Protein AF-A0A530Y6U1-F1 (afdb_monomer)

Secondary structure (DSSP, 8-state):
-HHHHHHHHTT-TT-EEEPTTS---SSEEEEE-TT--EEEEEE-----HHHHHHHHHHHHHHHHHHHHHHHHHHHHHHHHHHHHHHHHHHHHHHHHHHB-TTT-SB-HHHHHHHHHHHHHHHHHH---EEEEEE--TTHHHHHHHH-HHHHHHHHHHHHHHHHHHS-TTSEEEEEETTEEEEEEES--STHHHHTTT-

Mean predicted aligned error: 14.19 Å

Radius of gyration: 45.83 Å; Cα contacts (8 Å, |Δi|>4): 196; chains: 1; bounding box: 74×56×112 Å

Sequence (198 aa):
ALLAKIAGQYLLAGARLLPLSQPVGGAAIPLVDSRGVILAYAGWDQERPGSALVREAGPALIGGALLAAGVLAFLLRRLRRASSALQTSQAEAQYLAFHDTLTGLPNRALFEDRLRRALLTASHETAKVALLYLDLDRFKHVNDTLGHPAGDELVRQTAARLQQAIREVDTVARLGGDEFAMILIDVNDIRGAEDVSE

pLDDT: mean 85.28, std 12.63, range [38.38, 97.88]

Structure (mmCIF, N/CA/C/O backbone):
data_AF-A0A530Y6U1-F1
#
_entry.id   AF-A0A530Y6U1-F1
#
loop_
_atom_site.group_PDB
_atom_site.id
_atom_site.type_symbol
_atom_site.label_atom_id
_atom_site.label_alt_id
_atom_site.label_comp_id
_atom_site.label_asym_id
_atom_site.label_entity_id
_atom_site.label_seq_id
_atom_site.pdbx_PDB_ins_code
_atom_site.Cartn_x
_atom_site.Cartn_y
_atom_site.Cartn_z
_atom_site.occupancy
_atom_site.B_iso_or_equiv
_atom_site.auth_seq_id
_atom_site.auth_comp_id
_atom_site.auth_asym_id
_atom_site.auth_atom_id
_atom_site.pdbx_PDB_model_num
ATOM 1 N N . ALA A 1 1 ? 51.549 10.566 -77.910 1.00 61.66 1 ALA A N 1
ATOM 2 C CA . ALA A 1 1 ? 52.720 10.672 -77.009 1.00 61.66 1 ALA A CA 1
ATOM 3 C C . ALA A 1 1 ? 52.647 11.893 -76.080 1.00 61.66 1 ALA A C 1
ATOM 5 O O . ALA A 1 1 ? 52.686 11.703 -74.873 1.00 61.66 1 ALA A O 1
ATOM 6 N N . LEU A 1 2 ? 52.482 13.123 -76.596 1.00 72.50 2 LEU A N 1
ATOM 7 C CA . LEU A 1 2 ? 52.447 14.351 -75.775 1.00 72.50 2 LEU A CA 1
ATOM 8 C C . LEU A 1 2 ? 51.290 14.387 -74.755 1.00 72.50 2 LEU A C 1
ATOM 10 O O . LEU A 1 2 ? 51.524 14.661 -73.583 1.00 72.50 2 LEU A O 1
ATOM 14 N N . LEU A 1 3 ? 50.068 14.035 -75.180 1.00 71.00 3 LEU A N 1
ATOM 15 C CA . LEU A 1 3 ? 48.880 14.036 -74.312 1.00 71.00 3 LEU A CA 1
ATOM 16 C C . LEU A 1 3 ? 49.037 13.088 -73.112 1.00 71.00 3 LEU A C 1
ATOM 18 O O . LEU A 1 3 ? 48.693 13.450 -71.999 1.00 71.00 3 LEU A O 1
ATOM 22 N N . ALA A 1 4 ? 49.632 11.910 -73.326 1.00 69.25 4 ALA A N 1
ATOM 23 C CA . ALA A 1 4 ? 49.899 10.937 -72.267 1.00 69.25 4 ALA A CA 1
ATOM 24 C C . ALA A 1 4 ? 50.961 11.432 -71.268 1.00 69.25 4 ALA A C 1
ATOM 26 O O . ALA A 1 4 ? 50.852 11.176 -70.072 1.00 69.25 4 ALA A O 1
ATOM 27 N N . LYS A 1 5 ? 51.966 12.183 -71.742 1.00 74.31 5 LYS A N 1
ATOM 28 C CA . LYS A 1 5 ? 52.994 12.786 -70.881 1.00 74.31 5 LYS A CA 1
ATOM 29 C C . LYS A 1 5 ? 52.406 13.886 -69.991 1.00 74.31 5 LYS A C 1
ATOM 31 O O . LYS A 1 5 ? 52.679 13.912 -68.797 1.00 74.31 5 LYS A O 1
ATOM 36 N N . ILE A 1 6 ? 51.556 14.744 -70.560 1.00 72.88 6 ILE A N 1
ATOM 37 C CA . ILE A 1 6 ? 50.815 15.778 -69.819 1.00 72.88 6 ILE A CA 1
ATOM 38 C C . ILE A 1 6 ? 49.835 15.119 -68.840 1.00 72.88 6 ILE A C 1
ATOM 40 O O . ILE A 1 6 ? 49.778 15.499 -67.677 1.00 72.88 6 ILE A O 1
ATOM 44 N N . ALA A 1 7 ? 49.122 14.078 -69.272 1.00 73.12 7 ALA A N 1
ATOM 45 C CA . ALA A 1 7 ? 48.186 13.350 -68.426 1.00 73.12 7 ALA A CA 1
ATOM 46 C C . ALA A 1 7 ? 48.851 12.746 -67.185 1.00 73.12 7 ALA A C 1
ATOM 48 O O . ALA A 1 7 ? 48.322 12.883 -66.085 1.00 73.12 7 ALA A O 1
ATOM 49 N N . GLY A 1 8 ? 50.037 12.151 -67.346 1.00 69.81 8 GLY A N 1
ATOM 50 C CA . GLY A 1 8 ? 50.820 11.629 -66.226 1.00 69.81 8 GLY A CA 1
ATOM 51 C C . GLY A 1 8 ? 51.349 12.719 -65.290 1.00 69.81 8 GLY A C 1
ATOM 52 O O . GLY A 1 8 ? 51.387 12.514 -64.082 1.00 69.81 8 GLY A O 1
ATOM 53 N N . GLN A 1 9 ? 51.718 13.889 -65.822 1.00 77.88 9 GLN A N 1
ATOM 54 C CA . GLN A 1 9 ? 52.264 14.993 -65.025 1.00 77.88 9 GLN A CA 1
ATOM 55 C C . GLN A 1 9 ? 51.187 15.786 -64.262 1.00 77.88 9 GLN A C 1
ATOM 57 O O . GLN A 1 9 ? 51.476 16.334 -63.202 1.00 77.88 9 GLN A O 1
ATOM 62 N N . TYR A 1 10 ? 49.953 15.824 -64.775 1.00 72.31 10 TYR A N 1
ATOM 63 C CA . TYR A 1 10 ? 48.835 16.596 -64.214 1.00 72.31 10 TYR A CA 1
ATOM 64 C C . TYR A 1 10 ? 47.685 15.728 -63.674 1.00 72.31 10 TYR A C 1
ATOM 66 O O . TYR A 1 10 ? 46.604 16.250 -63.415 1.00 72.31 10 TYR A O 1
ATOM 74 N N . LEU A 1 11 ? 47.905 14.418 -63.489 1.00 69.81 11 LEU A N 1
ATOM 75 C CA . LEU A 1 11 ? 46.929 13.468 -62.922 1.00 69.81 11 LEU A CA 1
ATOM 76 C C . LEU A 1 11 ? 45.587 13.411 -63.686 1.00 69.81 11 LEU A C 1
ATOM 78 O O . LEU A 1 11 ? 44.535 13.149 -63.107 1.00 69.81 11 LEU A O 1
ATOM 82 N N . LEU A 1 12 ? 45.613 13.623 -65.004 1.00 72.44 12 LEU A N 1
ATOM 83 C CA . LEU A 1 12 ? 44.428 13.533 -65.866 1.00 72.44 12 LEU A CA 1
ATOM 84 C C . LEU A 1 12 ? 44.231 12.079 -66.320 1.00 72.44 12 LEU A C 1
ATOM 86 O O . LEU A 1 12 ? 44.559 11.708 -67.451 1.00 72.44 12 LEU A O 1
ATOM 90 N N . ALA A 1 13 ? 43.742 11.233 -65.415 1.00 70.38 13 ALA A N 1
ATOM 91 C CA . ALA A 1 13 ? 43.491 9.822 -65.695 1.00 70.38 13 ALA A CA 1
ATOM 92 C C . ALA A 1 13 ? 42.519 9.642 -66.884 1.00 70.38 13 ALA A C 1
ATOM 94 O O . ALA A 1 13 ? 41.505 10.329 -67.001 1.00 70.38 13 ALA A O 1
ATOM 95 N N . GLY A 1 14 ? 42.850 8.733 -67.808 1.00 73.06 14 GLY A N 1
ATOM 96 C CA . GLY A 1 14 ? 42.013 8.454 -68.984 1.00 73.06 14 GLY A CA 1
ATOM 97 C C . GLY A 1 14 ? 41.998 9.550 -70.061 1.00 73.06 14 GLY A C 1
ATOM 98 O O . GLY A 1 14 ? 41.124 9.520 -70.930 1.00 73.06 14 GLY A O 1
ATOM 99 N N . ALA A 1 15 ? 42.942 10.505 -70.026 1.00 80.81 15 ALA A N 1
ATOM 100 C CA . ALA A 1 15 ? 43.005 11.609 -70.983 1.00 80.81 15 ALA A CA 1
ATOM 101 C C . ALA A 1 15 ? 43.055 11.134 -72.446 1.00 80.81 15 ALA A C 1
ATOM 103 O O . ALA A 1 15 ? 43.954 10.392 -72.855 1.00 80.81 15 ALA A O 1
ATOM 104 N N . ARG A 1 16 ? 42.108 11.613 -73.255 1.00 82.19 16 ARG A N 1
ATOM 105 C CA . ARG A 1 16 ? 41.940 11.254 -74.666 1.00 82.19 16 ARG A CA 1
ATOM 106 C C . ARG A 1 16 ? 41.473 12.446 -75.494 1.00 82.19 16 ARG A C 1
ATOM 108 O O . ARG A 1 16 ? 40.798 13.346 -74.997 1.00 82.19 16 ARG A O 1
ATOM 115 N N . LEU A 1 17 ? 41.838 12.441 -76.774 1.00 83.50 17 LEU A N 1
ATOM 116 C CA . LEU A 1 17 ? 41.299 13.393 -77.740 1.00 83.50 17 LEU A CA 1
ATOM 117 C C . LEU A 1 17 ? 39.914 12.917 -78.173 1.00 83.50 17 LEU A C 1
ATOM 119 O O . LEU A 1 17 ? 39.765 11.797 -78.659 1.00 83.50 17 LEU A O 1
ATOM 123 N N . LEU A 1 18 ? 38.916 13.769 -77.981 1.00 80.81 18 LEU A N 1
ATOM 124 C CA . LEU A 1 18 ? 37.547 13.540 -78.404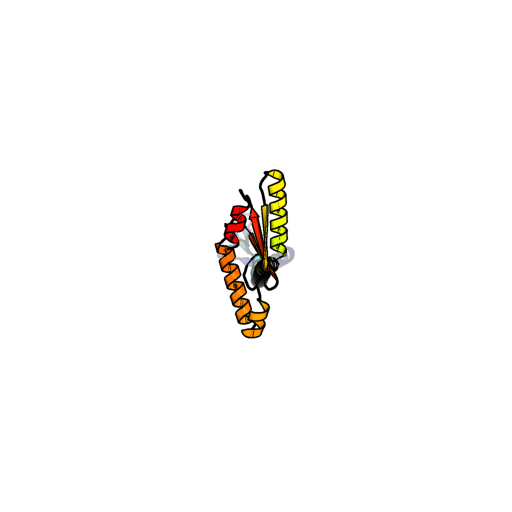 1.00 80.81 18 LEU A CA 1
ATOM 125 C C . LEU A 1 18 ? 37.302 14.279 -79.730 1.00 80.81 18 LEU A C 1
ATOM 127 O O . LEU A 1 18 ? 37.688 15.449 -79.864 1.00 80.81 18 LEU A O 1
ATOM 131 N N . PRO A 1 19 ? 36.682 13.616 -80.719 1.00 74.50 19 PRO A N 1
ATOM 132 C CA . PRO A 1 19 ? 36.309 14.252 -81.974 1.00 74.50 19 PRO A CA 1
ATOM 133 C C . PRO A 1 19 ? 35.190 15.284 -81.764 1.00 74.50 19 PRO A C 1
ATOM 135 O O . PRO A 1 19 ? 34.361 15.144 -80.868 1.00 74.50 19 PRO A O 1
ATOM 138 N N . LEU A 1 20 ? 35.136 16.291 -82.644 1.00 75.94 20 LEU A N 1
ATOM 139 C CA . LEU A 1 20 ? 34.156 17.396 -82.633 1.00 75.94 20 LEU A CA 1
ATOM 140 C C . LEU A 1 20 ? 32.681 16.948 -82.692 1.00 75.94 20 LEU A C 1
ATOM 142 O O . LEU A 1 20 ? 31.787 17.748 -82.439 1.00 75.94 20 LEU A O 1
ATOM 146 N N . SER A 1 21 ? 32.423 15.687 -83.042 1.00 73.25 21 SER A N 1
ATOM 147 C CA . SER A 1 21 ? 31.088 15.093 -83.136 1.00 73.25 21 SER A CA 1
ATOM 148 C C . SER A 1 21 ? 30.556 14.518 -81.819 1.00 73.25 21 SER A C 1
ATOM 150 O O . SER A 1 21 ? 29.385 14.146 -81.763 1.00 73.25 21 SER A O 1
ATOM 152 N N . GLN A 1 22 ? 31.380 14.407 -80.770 1.00 67.44 22 GLN A N 1
ATOM 153 C CA . GLN A 1 22 ? 30.945 13.866 -79.480 1.00 67.44 22 GLN A CA 1
ATOM 154 C C . GLN A 1 22 ? 30.501 14.980 -78.519 1.00 67.44 22 GLN A C 1
ATOM 156 O O . GLN A 1 22 ? 31.202 15.984 -78.386 1.00 67.44 22 GLN A O 1
ATOM 161 N N . PRO A 1 23 ? 29.366 14.812 -77.813 1.00 60.56 23 PRO A N 1
ATOM 162 C CA . PRO A 1 23 ? 28.924 15.774 -76.813 1.00 60.56 23 PRO A CA 1
ATOM 163 C C . PRO A 1 23 ? 29.944 15.853 -75.673 1.00 60.56 23 PRO A C 1
ATOM 165 O O . PRO A 1 23 ? 30.311 14.848 -75.062 1.00 60.56 23 PRO A O 1
ATOM 168 N N . VAL A 1 24 ? 30.405 17.069 -75.395 1.00 64.50 24 VAL A N 1
ATOM 169 C CA . VAL A 1 24 ? 31.424 17.333 -74.381 1.00 64.50 24 VAL A CA 1
ATOM 170 C C . VAL A 1 24 ? 30.753 17.472 -73.016 1.00 64.50 24 VAL A C 1
ATOM 172 O O . VAL A 1 24 ? 30.002 18.414 -72.776 1.00 64.50 24 VAL A O 1
ATOM 175 N N . GLY A 1 25 ? 31.002 16.512 -72.121 1.00 64.69 25 GLY A N 1
ATOM 176 C CA . GLY A 1 25 ? 30.627 16.616 -70.706 1.00 64.69 25 GLY A CA 1
ATOM 177 C C . GLY A 1 25 ? 31.547 17.572 -69.932 1.00 64.69 25 GLY A C 1
ATOM 178 O O . GLY A 1 25 ? 32.525 18.078 -70.470 1.00 64.69 25 GLY A O 1
ATOM 179 N N . GLY A 1 26 ? 31.287 17.780 -68.636 1.00 65.44 26 GLY A N 1
ATOM 180 C CA . GLY A 1 26 ? 32.024 18.733 -67.781 1.00 65.44 26 GLY A CA 1
ATOM 181 C C . GLY A 1 26 ? 33.520 18.454 -67.535 1.00 65.44 26 GLY A C 1
ATOM 182 O O . GLY A 1 26 ? 34.125 19.136 -66.716 1.00 65.44 26 GLY A O 1
ATOM 183 N N . ALA A 1 27 ? 34.118 17.475 -68.219 1.00 72.69 27 ALA A N 1
ATOM 184 C CA . ALA A 1 27 ? 35.520 17.077 -68.094 1.00 72.69 27 ALA A CA 1
ATOM 185 C C . ALA A 1 27 ? 36.222 17.020 -69.465 1.00 72.69 27 ALA A C 1
ATOM 187 O O . ALA A 1 27 ? 36.881 16.035 -69.800 1.00 72.69 27 ALA A O 1
ATOM 188 N N . ALA A 1 28 ? 36.047 18.059 -70.291 1.00 81.44 28 ALA A N 1
ATOM 189 C CA . ALA A 1 28 ? 36.892 18.271 -71.464 1.00 81.44 28 ALA A CA 1
ATOM 190 C C . ALA A 1 28 ? 37.146 19.756 -71.753 1.00 81.44 28 ALA A C 1
ATOM 192 O O . ALA A 1 28 ? 36.344 20.621 -71.406 1.00 81.44 28 ALA A O 1
ATOM 193 N N . ILE A 1 29 ? 38.266 20.036 -72.418 1.00 82.25 29 ILE A N 1
ATOM 194 C CA . ILE A 1 29 ? 38.726 21.381 -72.784 1.00 82.25 29 ILE A CA 1
ATOM 195 C C . ILE A 1 29 ? 38.959 21.429 -74.305 1.00 82.25 29 ILE A C 1
ATOM 197 O O . ILE A 1 29 ? 39.563 20.497 -74.844 1.00 82.25 29 ILE A O 1
ATOM 201 N N . PRO A 1 30 ? 38.503 22.471 -75.027 1.00 85.12 30 PRO A N 1
ATOM 202 C CA . PRO A 1 30 ? 38.747 22.598 -76.463 1.00 85.12 30 PRO A CA 1
ATOM 203 C C . PRO A 1 30 ? 40.220 22.902 -76.766 1.00 85.12 30 PRO A C 1
ATOM 205 O O . PRO A 1 30 ? 40.859 23.712 -76.098 1.00 85.12 30 PRO A O 1
ATOM 208 N N . LEU A 1 31 ? 40.741 22.290 -77.824 1.00 83.69 31 LEU A N 1
ATOM 209 C CA . LEU A 1 31 ? 42.027 22.610 -78.435 1.00 83.69 31 LEU A CA 1
ATOM 210 C C . LEU A 1 31 ? 41.767 23.483 -79.657 1.00 83.69 31 LEU A C 1
ATOM 212 O O . LEU A 1 31 ? 41.120 23.037 -80.605 1.00 83.69 31 LEU A O 1
ATOM 216 N N . VAL A 1 32 ? 42.258 24.718 -79.623 1.00 85.00 32 VAL A N 1
ATOM 217 C CA . VAL A 1 32 ? 42.017 25.728 -80.659 1.00 85.00 32 VAL A CA 1
ATOM 218 C C . VAL A 1 32 ? 43.294 26.076 -81.417 1.00 85.00 32 VAL A C 1
ATOM 220 O O . VAL A 1 32 ? 44.390 26.020 -80.857 1.00 85.00 32 VAL A O 1
ATOM 223 N N . ASP A 1 33 ? 43.154 26.434 -82.693 1.00 84.69 33 ASP A N 1
ATOM 224 C CA . ASP A 1 33 ? 44.237 27.043 -83.469 1.00 84.69 33 ASP A CA 1
ATOM 225 C C . ASP A 1 33 ? 44.456 28.520 -83.071 1.00 84.69 33 ASP A C 1
ATOM 227 O O . ASP A 1 33 ? 43.701 29.100 -82.287 1.00 84.69 33 ASP A O 1
ATOM 231 N N . SER A 1 34 ? 45.490 29.163 -83.623 1.00 86.25 34 SER A N 1
ATOM 232 C CA . SER A 1 34 ? 45.814 30.574 -83.346 1.00 86.25 34 SER A CA 1
ATOM 233 C C . SER A 1 34 ? 44.747 31.575 -83.810 1.00 86.25 34 SER A C 1
ATOM 235 O O . SER A 1 34 ? 44.813 32.747 -83.445 1.00 86.25 34 SER A O 1
ATOM 237 N N . ARG A 1 35 ? 43.763 31.130 -84.600 1.00 88.56 35 ARG A N 1
ATOM 238 C CA . ARG A 1 35 ? 42.607 31.912 -85.060 1.00 88.56 35 ARG A CA 1
ATOM 239 C C . ARG A 1 35 ? 41.341 31.591 -84.257 1.00 88.56 35 ARG A C 1
ATOM 241 O O . ARG A 1 35 ? 40.285 32.135 -84.562 1.00 88.56 35 ARG A O 1
ATOM 248 N N . GLY A 1 36 ? 41.440 30.732 -83.239 1.00 80.81 36 GLY A N 1
ATOM 249 C CA . GLY A 1 36 ? 40.336 30.343 -82.363 1.00 80.81 36 GLY A CA 1
ATOM 250 C C . GLY A 1 36 ? 39.458 29.209 -82.900 1.00 80.81 36 GLY A C 1
ATOM 251 O O . GLY A 1 36 ? 38.405 28.941 -82.324 1.00 80.81 36 GLY A O 1
ATOM 252 N N . VAL A 1 37 ? 39.854 28.526 -83.978 1.00 86.12 37 VAL A N 1
ATOM 253 C CA . VAL A 1 37 ? 39.090 27.401 -84.539 1.00 86.12 37 VAL A CA 1
ATOM 254 C C . VAL A 1 37 ? 39.332 26.150 -83.701 1.00 86.12 37 VAL A C 1
ATOM 256 O O . VAL A 1 37 ? 40.476 25.737 -83.523 1.00 86.12 37 VAL A O 1
ATOM 259 N N . ILE A 1 38 ? 38.263 25.522 -83.203 1.00 85.19 38 ILE A N 1
ATOM 260 C CA . ILE A 1 38 ? 38.352 24.282 -82.421 1.00 85.19 38 ILE A CA 1
ATOM 261 C C . ILE A 1 38 ? 38.746 23.128 -83.345 1.00 85.19 38 ILE A C 1
ATOM 263 O O . ILE A 1 38 ? 38.030 22.794 -84.286 1.00 85.19 38 ILE A O 1
ATOM 267 N N . LEU A 1 39 ? 39.879 22.501 -83.047 1.00 83.81 39 LEU A N 1
ATOM 268 C CA . LEU A 1 39 ? 40.412 21.355 -83.779 1.00 83.81 39 LEU A CA 1
ATOM 269 C C . LEU A 1 39 ? 39.979 20.025 -83.147 1.00 83.81 39 LEU A C 1
ATOM 271 O O . LEU A 1 39 ? 39.734 19.054 -83.858 1.00 83.81 39 LEU A O 1
ATOM 275 N N . ALA A 1 40 ? 39.897 19.969 -81.815 1.00 83.25 40 ALA A N 1
ATOM 276 C CA . ALA A 1 40 ? 39.496 18.786 -81.048 1.00 83.25 40 ALA A CA 1
ATOM 277 C C . ALA A 1 40 ? 39.162 19.165 -79.598 1.00 83.25 40 ALA A C 1
ATOM 279 O O . ALA A 1 40 ? 39.417 20.291 -79.180 1.00 83.25 40 ALA A O 1
ATOM 280 N N . TYR A 1 41 ? 38.667 18.216 -78.804 1.00 85.25 41 TYR A N 1
ATOM 281 C CA . TYR A 1 41 ? 38.567 18.366 -77.350 1.00 85.25 41 TYR A CA 1
ATOM 282 C C . TYR A 1 41 ? 39.537 17.415 -76.649 1.00 85.25 41 TYR A C 1
ATOM 284 O O . TYR A 1 41 ? 39.665 16.258 -77.035 1.00 85.25 41 TYR A O 1
ATOM 292 N N . ALA A 1 42 ? 40.214 17.877 -75.604 1.00 83.75 42 ALA A N 1
ATOM 293 C CA . ALA A 1 42 ? 40.949 17.023 -74.680 1.00 83.75 42 ALA A CA 1
ATOM 294 C C . ALA A 1 42 ? 40.039 16.702 -73.489 1.00 83.75 42 ALA A C 1
ATOM 296 O O . ALA A 1 42 ? 39.734 17.595 -72.701 1.00 83.75 42 ALA A O 1
ATOM 297 N N . GLY A 1 43 ? 39.583 15.454 -73.382 1.00 84.00 43 GLY A N 1
ATOM 298 C CA . GLY A 1 43 ? 38.726 14.986 -72.291 1.00 84.00 43 GLY A CA 1
ATOM 299 C C . GLY A 1 43 ? 39.434 13.989 -71.389 1.00 84.00 43 GLY A C 1
ATOM 300 O O . GLY A 1 43 ? 40.361 13.315 -71.832 1.00 84.00 43 GLY A O 1
ATOM 301 N N . TRP A 1 44 ? 39.000 13.881 -70.137 1.00 83.94 44 TRP A N 1
ATOM 302 C CA . TRP A 1 44 ? 39.500 12.895 -69.176 1.00 83.94 44 TRP A CA 1
ATOM 303 C C . TRP A 1 44 ? 38.348 12.304 -68.368 1.00 83.94 44 TRP A C 1
ATOM 305 O O . TRP A 1 44 ? 37.258 12.878 -68.295 1.00 83.94 44 TRP A O 1
ATOM 315 N N . ASP A 1 45 ? 38.586 11.141 -67.767 1.00 74.62 45 ASP A N 1
ATOM 316 C CA . ASP A 1 45 ? 37.579 10.511 -66.926 1.00 74.62 45 ASP A CA 1
ATOM 317 C C . ASP A 1 45 ? 37.603 11.194 -65.554 1.00 74.62 45 ASP A C 1
ATOM 319 O O . ASP A 1 45 ? 38.583 11.150 -64.812 1.00 74.62 45 ASP A O 1
ATOM 323 N N . GLN A 1 46 ? 36.519 11.895 -65.224 1.00 68.81 46 GLN A N 1
ATOM 324 C CA . GLN A 1 46 ? 36.358 12.504 -63.912 1.00 68.81 46 GLN A CA 1
ATOM 325 C C . GLN A 1 46 ? 35.895 11.430 -62.930 1.00 68.81 46 GLN A C 1
ATOM 327 O O . GLN A 1 46 ? 34.697 11.167 -62.789 1.00 68.81 46 GLN A O 1
ATOM 332 N N . GLU A 1 47 ? 36.843 10.796 -62.243 1.00 63.78 47 GLU A N 1
ATOM 333 C CA . GLU A 1 47 ? 36.506 9.949 -61.106 1.00 63.78 47 GLU A CA 1
ATOM 334 C C . GLU A 1 47 ? 35.781 10.804 -60.057 1.00 63.78 47 GLU A C 1
ATOM 336 O O . GLU A 1 47 ? 36.227 11.892 -59.691 1.00 63.78 47 GLU A O 1
ATOM 341 N N . ARG A 1 48 ? 34.611 10.343 -59.602 1.00 67.19 48 ARG A N 1
ATOM 342 C CA . ARG A 1 48 ? 33.839 10.963 -58.515 1.00 67.19 48 ARG A CA 1
ATOM 343 C C . ARG A 1 48 ? 34.114 10.179 -57.229 1.00 67.19 48 ARG A C 1
ATOM 345 O O . ARG A 1 48 ? 33.239 9.403 -56.820 1.00 67.19 48 ARG A O 1
ATOM 352 N N . PRO A 1 49 ? 35.292 10.341 -56.591 1.00 66.06 49 PRO A N 1
ATOM 353 C CA . PRO A 1 49 ? 35.722 9.495 -55.476 1.00 66.06 49 PRO A CA 1
ATOM 354 C C . PRO A 1 49 ? 34.702 9.488 -54.333 1.00 66.06 49 PRO A C 1
ATOM 356 O O . PRO A 1 49 ? 34.440 8.441 -53.748 1.00 66.06 49 PRO A O 1
ATOM 359 N N . GLY A 1 50 ? 34.022 10.616 -54.092 1.00 68.38 50 GLY A N 1
ATOM 360 C CA . GLY A 1 50 ? 32.977 10.713 -53.070 1.00 68.38 50 GLY A CA 1
ATOM 361 C C . GLY A 1 50 ? 31.815 9.729 -53.263 1.00 68.38 50 GLY A C 1
ATOM 362 O O . GLY A 1 50 ? 31.325 9.164 -52.294 1.00 68.38 50 GLY A O 1
ATOM 363 N N . SER A 1 51 ? 31.397 9.457 -54.504 1.00 74.25 51 SER A N 1
ATOM 364 C CA . SER A 1 51 ? 30.284 8.529 -54.772 1.00 74.25 51 SER A CA 1
ATOM 365 C C . SER A 1 51 ? 30.674 7.056 -54.624 1.00 74.25 51 SER A C 1
ATOM 367 O O . SER A 1 51 ? 29.846 6.239 -54.220 1.00 74.25 51 SER A O 1
ATOM 369 N N . ALA A 1 52 ? 31.934 6.721 -54.919 1.00 73.12 52 ALA A N 1
ATOM 370 C CA . ALA A 1 52 ? 32.464 5.374 -54.737 1.00 73.12 52 ALA A CA 1
ATOM 371 C C . ALA A 1 52 ? 32.572 5.036 -53.244 1.00 73.12 52 ALA A C 1
ATOM 373 O O . ALA A 1 52 ? 32.039 4.016 -52.814 1.00 73.12 52 ALA A O 1
ATOM 374 N N . LEU A 1 53 ? 33.128 5.959 -52.449 1.00 78.62 53 LEU A N 1
ATOM 375 C CA . LEU A 1 53 ? 33.206 5.850 -50.989 1.00 78.62 53 LEU A CA 1
ATOM 376 C C . LEU A 1 53 ? 31.822 5.670 -50.347 1.00 78.62 53 LEU A C 1
ATOM 378 O O . LEU A 1 53 ? 31.646 4.804 -49.495 1.00 78.62 53 LEU A O 1
ATOM 382 N N . VAL A 1 54 ? 30.816 6.439 -50.781 1.00 84.19 54 VAL A N 1
ATOM 383 C CA . VAL A 1 54 ? 29.442 6.319 -50.258 1.00 84.19 54 VAL A CA 1
ATOM 384 C C . VAL A 1 54 ? 28.805 4.976 -50.617 1.00 84.19 54 VAL A C 1
ATOM 386 O O . VAL A 1 54 ? 28.118 4.392 -49.783 1.00 84.19 54 VAL A O 1
ATOM 389 N N . ARG A 1 55 ? 29.020 4.458 -51.831 1.00 81.31 55 ARG A N 1
ATOM 390 C CA . ARG A 1 55 ? 28.429 3.178 -52.255 1.00 81.31 55 ARG A CA 1
ATOM 391 C C . ARG A 1 55 ? 29.040 1.983 -51.521 1.00 81.31 55 ARG A C 1
ATOM 393 O O . ARG A 1 55 ? 28.333 1.018 -51.256 1.00 81.31 55 ARG A O 1
ATOM 400 N N . GLU A 1 56 ? 30.326 2.056 -51.201 1.00 83.50 56 GLU A N 1
ATOM 401 C CA . GLU A 1 56 ? 31.050 0.973 -50.536 1.00 83.50 56 GLU A CA 1
ATOM 402 C C . GLU A 1 56 ? 30.877 1.011 -49.008 1.00 83.50 56 GLU A C 1
ATOM 404 O O . GLU A 1 56 ? 30.545 -0.003 -48.399 1.00 83.50 56 GLU A O 1
ATOM 409 N N . ALA A 1 57 ? 31.002 2.187 -48.382 1.00 88.56 57 ALA A N 1
ATOM 410 C CA . ALA A 1 57 ? 30.892 2.328 -46.926 1.00 88.56 57 ALA A CA 1
ATOM 411 C C . ALA A 1 57 ? 29.454 2.570 -46.427 1.00 88.56 57 ALA A C 1
ATOM 413 O O . ALA A 1 57 ? 29.137 2.277 -45.272 1.00 88.56 57 ALA A O 1
ATOM 414 N N . GLY A 1 58 ? 28.565 3.098 -47.273 1.00 89.69 58 GLY A N 1
ATOM 415 C CA . GLY A 1 58 ? 27.207 3.505 -46.897 1.00 89.69 58 GLY A CA 1
ATOM 416 C C . GLY A 1 58 ? 26.360 2.387 -46.278 1.00 89.69 58 GLY A C 1
ATOM 417 O O . GLY A 1 58 ? 25.829 2.588 -45.183 1.00 89.69 58 GLY A O 1
ATOM 418 N N . PRO A 1 59 ? 26.249 1.197 -46.902 1.00 93.81 59 PRO A N 1
ATOM 419 C CA . PRO A 1 59 ? 25.459 0.097 -46.347 1.00 93.81 59 PRO A CA 1
ATOM 420 C C . PRO A 1 59 ? 25.944 -0.363 -44.966 1.00 93.81 59 PRO A C 1
ATOM 422 O O . PRO A 1 59 ? 25.126 -0.632 -44.088 1.00 93.81 59 PRO A O 1
ATOM 425 N N . ALA A 1 60 ? 27.262 -0.401 -44.745 1.00 92.81 60 ALA A N 1
ATOM 426 C CA . ALA A 1 60 ? 27.843 -0.788 -43.461 1.00 92.81 60 ALA A CA 1
ATOM 427 C C . ALA A 1 60 ? 27.528 0.236 -42.358 1.00 92.81 60 ALA A C 1
ATOM 429 O O . ALA A 1 60 ? 27.158 -0.148 -41.248 1.00 92.81 60 ALA A O 1
ATOM 430 N N . LEU A 1 61 ? 27.600 1.535 -42.674 1.00 94.31 61 LEU A N 1
ATOM 431 C CA . LEU A 1 61 ? 27.232 2.605 -41.743 1.00 94.31 61 LEU A CA 1
ATOM 432 C C . LEU A 1 61 ? 25.742 2.563 -41.382 1.00 94.31 61 LEU A C 1
ATOM 434 O O . LEU A 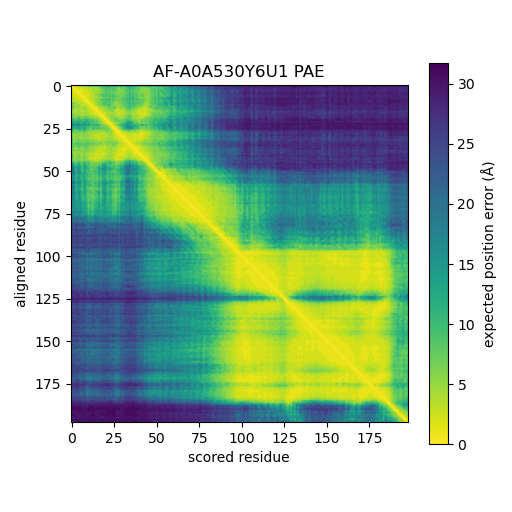1 61 ? 25.399 2.686 -40.207 1.00 94.31 61 LEU A O 1
ATOM 438 N N . ILE A 1 62 ? 24.861 2.341 -42.364 1.00 95.25 62 ILE A N 1
ATOM 439 C CA . ILE A 1 62 ? 23.415 2.202 -42.126 1.00 95.25 62 ILE A CA 1
ATOM 440 C C . ILE A 1 62 ? 23.136 0.976 -41.254 1.00 95.25 62 ILE A C 1
ATOM 442 O O . ILE A 1 62 ? 22.406 1.077 -40.270 1.00 95.25 62 ILE A O 1
ATOM 446 N N . GLY A 1 63 ? 23.743 -0.169 -41.577 1.00 96.19 63 GLY A N 1
ATOM 447 C CA . GLY A 1 63 ? 23.617 -1.389 -40.783 1.00 96.19 63 GLY A CA 1
ATOM 448 C C . GLY A 1 63 ? 24.067 -1.177 -39.338 1.00 96.19 63 GLY A C 1
ATOM 449 O O . GLY A 1 63 ? 23.323 -1.501 -38.415 1.00 96.19 63 GLY A O 1
ATOM 450 N N . GLY A 1 64 ? 25.233 -0.555 -39.137 1.00 96.94 64 GLY A N 1
ATOM 451 C CA . GLY A 1 64 ? 25.752 -0.208 -37.813 1.00 96.94 64 GLY A CA 1
ATOM 452 C C . GLY A 1 64 ? 24.833 0.740 -37.041 1.00 96.94 64 GLY A C 1
ATOM 453 O O . GLY A 1 64 ? 24.556 0.501 -35.867 1.00 96.94 64 GLY A O 1
ATOM 454 N N . ALA A 1 65 ? 24.294 1.769 -37.701 1.00 96.88 65 ALA A N 1
ATOM 455 C CA . ALA A 1 65 ? 23.351 2.704 -37.093 1.00 96.88 65 ALA A CA 1
ATOM 456 C C . ALA A 1 65 ? 22.033 2.023 -36.688 1.00 96.88 65 ALA A C 1
ATOM 458 O O . ALA A 1 65 ? 21.530 2.270 -35.592 1.00 96.88 65 ALA A O 1
ATOM 459 N N . LEU A 1 66 ? 21.491 1.130 -37.524 1.00 97.69 66 LEU A N 1
ATOM 460 C CA . LEU A 1 66 ? 20.286 0.355 -37.209 1.00 97.69 66 LEU A CA 1
ATOM 461 C C . LEU A 1 66 ? 20.519 -0.606 -36.042 1.00 97.69 66 LEU A C 1
ATOM 463 O O . LEU A 1 66 ? 19.673 -0.709 -35.154 1.00 97.69 66 LEU A O 1
ATOM 467 N N . LEU A 1 67 ? 21.675 -1.272 -36.011 1.00 97.69 67 LEU A N 1
ATOM 468 C CA . LEU A 1 67 ? 22.070 -2.141 -34.903 1.00 97.69 67 LEU A CA 1
ATOM 469 C C . LEU A 1 67 ? 22.185 -1.341 -33.602 1.00 97.69 67 LEU A C 1
ATOM 471 O O . LEU A 1 67 ? 21.594 -1.723 -32.592 1.00 97.69 67 LEU A O 1
ATOM 475 N N . ALA A 1 68 ? 22.867 -0.194 -33.641 1.00 97.19 68 ALA A N 1
ATOM 476 C CA . ALA A 1 68 ? 22.999 0.704 -32.499 1.00 97.19 68 ALA A CA 1
ATOM 477 C C . ALA A 1 68 ? 21.634 1.216 -32.014 1.00 97.19 68 ALA A C 1
ATOM 479 O O . ALA A 1 68 ? 21.355 1.171 -30.817 1.00 97.19 68 ALA A O 1
ATOM 480 N N . ALA A 1 69 ? 20.752 1.633 -32.926 1.00 97.62 69 ALA A N 1
ATOM 481 C CA . ALA A 1 69 ? 19.397 2.068 -32.598 1.00 97.62 69 ALA A CA 1
ATOM 482 C C . ALA A 1 69 ? 18.554 0.931 -31.997 1.00 97.62 69 ALA A C 1
ATOM 484 O O . ALA A 1 69 ? 17.821 1.152 -31.032 1.00 97.62 69 ALA A O 1
ATOM 485 N N . GLY A 1 70 ? 18.682 -0.292 -32.518 1.00 97.88 70 GLY A N 1
ATOM 486 C CA . GLY A 1 70 ? 18.013 -1.481 -31.992 1.00 97.88 70 GLY A CA 1
ATOM 487 C C . GLY A 1 70 ? 18.475 -1.834 -30.578 1.00 97.88 70 GLY A C 1
ATOM 488 O O . GLY A 1 70 ? 17.642 -2.036 -29.692 1.00 97.88 70 GLY A O 1
ATOM 489 N N . VAL A 1 71 ? 19.791 -1.837 -30.340 1.00 97.44 71 VAL A N 1
ATOM 490 C CA . VAL A 1 71 ? 20.380 -2.046 -29.007 1.00 97.44 71 VAL A CA 1
ATOM 491 C C . VAL A 1 71 ? 19.936 -0.944 -28.048 1.00 97.44 71 VAL A C 1
ATOM 493 O O . VAL A 1 71 ? 19.482 -1.243 -26.944 1.00 97.44 71 VAL A O 1
ATOM 496 N N . LEU A 1 72 ? 19.986 0.320 -28.474 1.00 97.38 72 LEU A N 1
ATOM 497 C CA . LEU A 1 72 ? 19.536 1.453 -27.668 1.00 97.38 72 LEU A CA 1
ATOM 498 C C . LEU A 1 72 ? 18.053 1.318 -27.297 1.00 97.38 72 LEU A C 1
ATOM 500 O O . LEU A 1 72 ? 17.694 1.430 -26.126 1.00 97.38 72 LEU A O 1
ATOM 504 N N . ALA A 1 73 ? 17.187 1.009 -28.264 1.00 96.81 73 ALA A N 1
ATOM 505 C CA . ALA A 1 73 ? 15.764 0.796 -28.024 1.00 96.81 73 ALA A CA 1
ATOM 506 C C . ALA A 1 73 ? 15.508 -0.389 -27.078 1.00 96.81 73 ALA A C 1
ATOM 508 O O . ALA A 1 73 ? 14.644 -0.304 -26.201 1.00 96.81 73 ALA A O 1
ATOM 509 N N . PHE A 1 74 ? 16.262 -1.482 -27.220 1.00 96.50 74 PHE A N 1
ATOM 510 C CA . PHE A 1 74 ? 16.190 -2.635 -26.325 1.00 96.50 74 PHE A CA 1
ATOM 511 C C . PHE A 1 74 ? 16.576 -2.265 -24.886 1.00 96.50 74 PHE A C 1
ATOM 513 O O . PHE A 1 74 ? 15.818 -2.559 -23.957 1.00 96.50 74 PHE A O 1
ATOM 520 N N . LEU A 1 75 ? 17.700 -1.567 -24.695 1.00 96.50 75 LEU A N 1
ATOM 521 C CA . LEU A 1 75 ? 18.158 -1.121 -23.377 1.00 96.50 75 LEU A CA 1
ATOM 522 C C . LEU A 1 75 ? 17.160 -0.158 -22.730 1.00 96.50 75 LEU A C 1
ATOM 524 O O . LEU A 1 75 ? 16.791 -0.352 -21.573 1.00 96.50 75 LEU A O 1
ATOM 528 N N . LEU A 1 76 ? 16.641 0.818 -23.481 1.00 95.75 76 LEU A N 1
ATOM 529 C CA . LEU A 1 76 ? 15.626 1.748 -22.981 1.00 95.75 76 LEU A CA 1
ATOM 530 C C . LEU A 1 76 ? 14.337 1.024 -22.566 1.00 95.75 76 LEU A C 1
ATOM 532 O O . LEU A 1 76 ? 13.775 1.326 -21.514 1.00 95.75 76 LEU A O 1
ATOM 536 N N . ARG A 1 77 ? 13.874 0.037 -23.345 1.00 94.38 77 ARG A N 1
ATOM 537 C CA . ARG A 1 77 ? 12.710 -0.791 -22.976 1.00 94.38 77 ARG A CA 1
ATOM 538 C C . ARG A 1 77 ? 12.968 -1.595 -21.703 1.00 94.38 77 ARG A C 1
ATOM 540 O O . ARG A 1 77 ? 12.090 -1.662 -20.845 1.00 94.38 77 ARG A O 1
ATOM 547 N N . ARG A 1 78 ? 14.160 -2.183 -21.564 1.00 93.50 78 ARG A N 1
ATOM 548 C CA . ARG A 1 78 ? 14.555 -2.960 -20.380 1.00 93.50 78 ARG A CA 1
ATOM 549 C C . ARG A 1 78 ? 14.609 -2.087 -19.125 1.00 93.50 78 ARG A C 1
ATOM 551 O O . ARG A 1 78 ? 14.043 -2.476 -18.107 1.00 93.50 78 ARG A O 1
ATOM 558 N N . LEU A 1 79 ? 15.208 -0.899 -19.221 1.00 91.88 79 LEU A N 1
ATOM 559 C CA . LEU A 1 79 ? 15.272 0.073 -18.126 1.00 91.88 79 LEU A CA 1
ATOM 560 C C . LEU A 1 79 ? 13.878 0.540 -17.695 1.00 91.88 79 LEU A C 1
ATOM 562 O O . LEU A 1 79 ? 13.580 0.549 -16.504 1.00 91.88 79 LEU A O 1
ATOM 566 N N . ARG A 1 80 ? 12.993 0.862 -18.649 1.00 91.06 80 ARG A N 1
ATOM 567 C CA . ARG A 1 80 ? 11.608 1.266 -18.347 1.00 91.06 80 ARG A CA 1
ATOM 568 C C . ARG A 1 80 ? 10.829 0.173 -17.612 1.00 91.06 80 ARG A C 1
ATOM 570 O O . ARG A 1 80 ? 10.170 0.471 -16.623 1.00 91.06 80 ARG A O 1
ATOM 577 N N . ARG A 1 81 ? 10.926 -1.086 -18.060 1.00 87.50 81 ARG A N 1
ATOM 578 C CA . ARG A 1 81 ? 10.261 -2.224 -17.394 1.00 87.50 81 ARG A CA 1
ATOM 579 C C . ARG A 1 81 ? 10.794 -2.457 -15.982 1.00 87.50 81 ARG A C 1
ATOM 581 O O . ARG A 1 81 ? 10.000 -2.634 -15.068 1.00 87.50 81 ARG A O 1
ATOM 588 N N . ALA A 1 82 ? 12.117 -2.428 -15.810 1.00 85.31 82 ALA A N 1
ATOM 589 C CA . ALA A 1 82 ? 12.745 -2.601 -14.502 1.00 85.31 82 ALA A CA 1
ATOM 590 C C . ALA A 1 82 ? 12.337 -1.488 -13.524 1.00 85.31 82 ALA A C 1
ATOM 592 O O . ALA A 1 82 ? 11.984 -1.778 -12.387 1.00 85.31 82 ALA A O 1
ATOM 593 N N . SER A 1 83 ? 12.318 -0.235 -13.989 1.00 88.38 83 SER A N 1
ATOM 594 C CA . SER A 1 83 ? 11.893 0.917 -13.188 1.00 88.38 83 SER A CA 1
ATOM 595 C C . SER A 1 83 ? 10.426 0.813 -12.757 1.00 88.38 83 SER A C 1
ATOM 597 O O . SER A 1 83 ? 10.118 0.972 -11.580 1.00 88.38 83 SER A O 1
ATOM 599 N N . SER A 1 84 ? 9.523 0.458 -13.679 1.00 82.94 84 SER A N 1
ATOM 600 C CA . SER A 1 84 ? 8.101 0.289 -13.355 1.00 82.94 84 SER A CA 1
ATOM 601 C C . SER A 1 84 ? 7.860 -0.836 -12.345 1.00 82.94 84 SER A C 1
ATOM 603 O O . SER A 1 84 ? 7.082 -0.649 -11.417 1.00 82.94 84 SER A O 1
ATOM 605 N N . ALA A 1 85 ? 8.530 -1.984 -12.496 1.00 79.88 85 ALA A N 1
ATOM 606 C CA . ALA A 1 85 ? 8.397 -3.100 -11.557 1.00 79.88 85 ALA A CA 1
ATOM 607 C C . ALA A 1 85 ? 8.907 -2.733 -10.152 1.00 79.88 85 ALA A C 1
ATOM 609 O O . ALA A 1 85 ? 8.276 -3.078 -9.156 1.00 79.88 85 ALA A O 1
ATOM 610 N N . LEU A 1 86 ? 10.014 -1.984 -10.079 1.00 80.38 86 LEU A N 1
ATOM 611 C CA . LEU A 1 86 ? 10.541 -1.438 -8.827 1.00 80.38 86 LEU A CA 1
ATOM 612 C C . LEU A 1 86 ? 9.542 -0.497 -8.147 1.00 80.38 86 LEU A C 1
ATOM 614 O O . LEU A 1 86 ? 9.316 -0.630 -6.951 1.00 80.38 86 LEU A O 1
ATOM 618 N N . GLN A 1 87 ? 8.917 0.415 -8.896 1.00 80.69 87 GLN A N 1
ATOM 619 C CA . GLN A 1 87 ? 7.943 1.357 -8.338 1.00 80.69 87 GLN A CA 1
ATOM 620 C C . GLN A 1 87 ? 6.712 0.652 -7.760 1.00 80.69 87 GLN A C 1
ATOM 622 O O . GLN A 1 87 ? 6.298 0.976 -6.649 1.00 80.69 87 GLN A O 1
ATOM 627 N N . THR A 1 88 ? 6.147 -0.332 -8.467 1.00 77.25 88 THR A N 1
ATOM 628 C CA . THR A 1 88 ? 5.001 -1.104 -7.958 1.00 77.25 88 THR A CA 1
ATOM 629 C C . THR A 1 88 ? 5.382 -1.898 -6.712 1.00 77.25 88 THR A C 1
ATOM 631 O O . THR A 1 88 ? 4.692 -1.806 -5.701 1.00 77.25 88 THR A O 1
ATOM 634 N N . SER A 1 89 ? 6.527 -2.589 -6.745 1.00 74.19 89 SER A N 1
ATOM 635 C CA . SER A 1 89 ? 7.053 -3.322 -5.588 1.00 74.19 89 SER A CA 1
ATOM 636 C C . SER A 1 89 ? 7.304 -2.406 -4.392 1.00 74.19 89 SER A C 1
ATOM 638 O O . SER A 1 89 ? 7.115 -2.825 -3.255 1.00 74.19 89 SER A O 1
ATOM 640 N N . GLN A 1 90 ? 7.749 -1.171 -4.623 1.00 77.50 90 GLN A N 1
ATOM 641 C CA . GLN A 1 90 ? 7.996 -0.206 -3.560 1.00 77.50 90 GLN A CA 1
ATOM 642 C C . GLN A 1 90 ? 6.690 0.321 -2.961 1.00 77.50 90 GLN A C 1
ATOM 644 O O . GLN A 1 90 ? 6.602 0.440 -1.743 1.00 77.50 90 GLN A O 1
ATOM 649 N N . ALA A 1 91 ? 5.680 0.612 -3.786 1.00 75.81 91 ALA A N 1
ATOM 650 C CA . ALA A 1 91 ? 4.365 1.043 -3.313 1.00 75.81 91 ALA A CA 1
ATOM 651 C C . ALA A 1 91 ? 3.667 -0.061 -2.505 1.00 75.81 91 ALA A C 1
ATOM 653 O O . ALA A 1 91 ? 3.121 0.203 -1.438 1.00 75.81 91 ALA A O 1
ATOM 654 N N . GLU A 1 92 ? 3.747 -1.306 -2.974 1.00 75.88 92 GLU A N 1
ATOM 655 C CA . GLU A 1 92 ? 3.223 -2.473 -2.266 1.00 75.88 92 GLU A CA 1
ATOM 656 C C . GLU A 1 92 ? 3.984 -2.723 -0.957 1.00 75.88 92 GLU A C 1
ATOM 658 O O . GLU A 1 92 ? 3.368 -2.889 0.093 1.00 75.88 92 GLU A O 1
ATOM 663 N N . ALA A 1 93 ? 5.318 -2.640 -0.974 1.00 74.31 93 ALA A N 1
ATOM 664 C CA . ALA A 1 93 ? 6.130 -2.749 0.236 1.00 74.31 93 ALA A CA 1
ATOM 665 C C . ALA A 1 93 ? 5.834 -1.627 1.243 1.00 74.31 93 ALA A C 1
ATOM 667 O O . ALA A 1 93 ? 5.788 -1.883 2.442 1.00 74.31 93 ALA A O 1
ATOM 668 N N . GLN A 1 94 ? 5.606 -0.395 0.777 1.00 76.38 94 GLN A N 1
ATOM 669 C CA . GLN A 1 94 ? 5.196 0.716 1.637 1.00 76.38 94 GLN A CA 1
ATOM 670 C C . GLN A 1 94 ? 3.804 0.488 2.222 1.00 76.38 94 GLN A C 1
ATOM 672 O O . GLN A 1 94 ? 3.615 0.696 3.416 1.00 76.38 94 GLN A O 1
ATOM 677 N N . TYR A 1 95 ? 2.845 0.027 1.420 1.00 76.50 95 TYR A N 1
ATOM 678 C CA . TYR A 1 95 ? 1.509 -0.299 1.909 1.00 76.50 95 TYR A CA 1
ATOM 679 C C . TYR A 1 95 ? 1.570 -1.380 2.999 1.00 76.50 95 TYR A C 1
ATOM 681 O O . TYR A 1 95 ? 1.061 -1.177 4.098 1.00 76.50 95 TYR A O 1
ATOM 689 N N . LEU A 1 96 ? 2.290 -2.477 2.755 1.00 79.94 96 LEU A N 1
ATOM 690 C CA . LEU A 1 96 ? 2.491 -3.556 3.730 1.00 79.94 96 LEU A CA 1
ATOM 691 C C . LEU A 1 96 ? 3.274 -3.109 4.975 1.00 79.94 96 LEU A C 1
ATOM 693 O O . LEU A 1 96 ? 3.068 -3.646 6.060 1.00 79.94 96 LEU A O 1
ATOM 697 N N . ALA A 1 97 ? 4.152 -2.110 4.850 1.00 85.31 97 ALA A N 1
ATOM 698 C CA . ALA A 1 97 ? 4.872 -1.548 5.990 1.00 85.31 97 ALA A CA 1
ATOM 699 C C . ALA A 1 97 ? 3.962 -0.753 6.943 1.00 85.31 97 ALA A C 1
ATOM 701 O O . ALA A 1 97 ? 4.316 -0.587 8.111 1.00 85.31 97 ALA A O 1
ATOM 702 N N . PHE A 1 98 ? 2.799 -0.285 6.477 1.00 93.06 98 PHE A N 1
ATOM 703 C CA . PHE A 1 98 ? 1.895 0.588 7.234 1.00 93.06 98 PHE A CA 1
ATOM 704 C C . PHE A 1 98 ? 0.493 0.010 7.473 1.00 93.06 98 PHE A C 1
ATOM 706 O O . PHE A 1 98 ? -0.268 0.576 8.259 1.00 93.06 98 PHE A O 1
ATOM 713 N N . HIS A 1 99 ? 0.153 -1.120 6.855 1.00 96.06 99 HIS A N 1
ATOM 714 C CA . HIS A 1 99 ? -1.150 -1.768 6.984 1.00 96.06 99 HIS A CA 1
ATOM 715 C C . HIS A 1 99 ? -1.025 -3.214 7.477 1.00 96.06 99 HIS A C 1
ATOM 717 O O . HIS A 1 99 ? -0.072 -3.922 7.155 1.00 96.06 99 HIS A O 1
ATOM 723 N N . ASP A 1 100 ? -1.994 -3.652 8.276 1.00 95.75 100 ASP A N 1
ATOM 724 C CA . ASP A 1 100 ? -2.153 -5.041 8.699 1.00 95.75 100 ASP A CA 1
ATOM 725 C C . ASP A 1 100 ? -2.687 -5.884 7.533 1.00 95.75 100 ASP A C 1
ATOM 727 O O . ASP A 1 100 ? -3.672 -5.531 6.888 1.00 95.75 100 ASP A O 1
ATOM 731 N N . THR A 1 101 ? -2.049 -7.020 7.255 1.00 93.06 101 THR A N 1
ATOM 732 C CA . THR A 1 101 ? -2.346 -7.838 6.066 1.00 93.06 101 THR A CA 1
ATOM 733 C C . THR A 1 101 ? -3.660 -8.606 6.159 1.00 93.06 101 THR A C 1
ATOM 735 O O . THR A 1 101 ? -4.230 -8.971 5.129 1.00 93.06 101 THR A O 1
ATOM 738 N N . LEU A 1 102 ? -4.160 -8.860 7.370 1.00 95.38 102 LEU A N 1
ATOM 739 C CA . LEU A 1 102 ? -5.419 -9.572 7.563 1.00 95.38 102 LEU A CA 1
ATOM 740 C C . LEU A 1 102 ? -6.614 -8.631 7.383 1.00 95.38 102 LEU A C 1
ATOM 742 O O . LEU A 1 102 ? -7.567 -8.968 6.678 1.00 95.38 102 LEU A O 1
ATOM 746 N N . THR A 1 103 ? -6.557 -7.454 8.003 1.00 96.06 103 THR A N 1
ATOM 747 C CA . THR A 1 103 ? -7.688 -6.520 8.083 1.00 96.06 103 THR A CA 1
ATOM 748 C C . THR A 1 103 ? -7.613 -5.366 7.086 1.00 96.06 103 THR A C 1
ATOM 750 O O . THR A 1 103 ? -8.638 -4.766 6.783 1.00 96.06 103 THR A O 1
ATOM 753 N N . GLY A 1 104 ? -6.425 -5.032 6.574 1.00 94.56 104 GLY A N 1
ATOM 754 C CA . GLY A 1 104 ? -6.185 -3.834 5.761 1.00 94.56 104 GLY A CA 1
ATOM 755 C C . GLY A 1 104 ? -6.150 -2.529 6.567 1.00 94.56 104 GLY A C 1
ATOM 756 O O . GLY A 1 104 ? -5.875 -1.462 6.007 1.00 94.56 104 GLY A O 1
ATOM 757 N N . LEU A 1 105 ? -6.399 -2.587 7.879 1.00 96.75 105 LEU A N 1
ATOM 758 C CA . LEU A 1 105 ? -6.331 -1.423 8.754 1.00 96.75 105 LEU A CA 1
ATOM 759 C C . LEU A 1 105 ? -4.889 -0.918 8.897 1.00 96.75 105 LEU A C 1
ATOM 761 O O . LEU A 1 105 ? -3.948 -1.692 8.714 1.00 96.75 105 LEU A O 1
ATOM 765 N N . PRO A 1 106 ? -4.690 0.361 9.258 1.00 97.12 106 PRO A N 1
ATOM 766 C CA . PRO A 1 106 ? -3.429 0.841 9.804 1.00 97.12 106 PRO A CA 1
ATOM 767 C C . PRO A 1 106 ? -2.823 -0.145 10.808 1.00 97.12 106 PRO A C 1
ATOM 769 O O . PRO A 1 106 ? -3.506 -0.626 11.713 1.00 97.12 106 PRO A O 1
ATOM 772 N N . ASN A 1 107 ? -1.536 -0.437 10.651 1.00 96.81 107 ASN A N 1
ATOM 773 C CA . ASN A 1 107 ? -0.786 -1.205 11.635 1.00 96.81 107 ASN A CA 1
ATOM 774 C C . ASN A 1 107 ? -0.248 -0.285 12.744 1.00 96.81 107 ASN A C 1
ATOM 776 O O . ASN A 1 107 ? -0.422 0.937 12.714 1.00 96.81 107 ASN A O 1
ATOM 780 N N . ARG A 1 108 ? 0.471 -0.869 13.706 1.00 95.88 108 ARG A N 1
ATOM 781 C CA . ARG A 1 108 ? 1.102 -0.136 14.814 1.00 95.88 108 ARG A CA 1
ATOM 782 C C . ARG A 1 108 ? 1.965 1.048 14.356 1.00 95.88 108 ARG A C 1
ATOM 784 O O . ARG A 1 108 ? 1.872 2.119 14.945 1.00 95.88 108 ARG A O 1
ATOM 791 N N . ALA A 1 109 ? 2.759 0.890 13.297 1.00 94.06 109 ALA A N 1
ATOM 792 C CA . ALA A 1 109 ? 3.641 1.953 12.817 1.00 94.06 109 ALA A CA 1
ATOM 793 C C . ALA A 1 109 ? 2.851 3.150 12.265 1.00 94.06 109 ALA A C 1
ATOM 795 O O . ALA A 1 109 ? 3.153 4.299 12.594 1.00 94.06 109 ALA A O 1
ATOM 796 N N . LEU A 1 110 ? 1.813 2.894 11.458 1.00 95.56 110 LEU A N 1
ATOM 797 C CA . LEU A 1 110 ? 0.964 3.964 10.930 1.00 95.56 110 LEU A CA 1
ATOM 798 C C . LEU A 1 110 ? 0.118 4.616 12.030 1.00 95.56 110 LEU A C 1
ATOM 800 O O . LEU A 1 110 ? -0.081 5.830 12.017 1.00 95.56 110 LEU A O 1
ATOM 804 N N . PHE A 1 111 ? -0.357 3.826 12.992 1.00 96.62 111 PHE A N 1
ATOM 805 C CA . PHE A 1 111 ? -1.090 4.321 14.152 1.00 96.62 111 PHE A CA 1
ATOM 806 C C . PHE A 1 111 ? -0.252 5.294 14.987 1.00 96.62 111 PHE A C 1
ATOM 808 O O . PHE A 1 111 ? -0.710 6.397 15.274 1.00 96.62 111 PHE A O 1
ATOM 815 N N . GLU A 1 112 ? 0.989 4.934 15.325 1.00 95.56 112 GLU A N 1
ATOM 816 C CA . GLU A 1 112 ? 1.893 5.804 16.088 1.00 95.56 112 GLU A CA 1
ATOM 817 C C . GLU A 1 112 ? 2.205 7.112 15.349 1.00 95.56 112 GLU A C 1
ATOM 819 O O . GLU A 1 112 ? 2.250 8.180 15.967 1.00 95.56 112 GLU A O 1
ATOM 824 N N . ASP A 1 113 ? 2.389 7.056 14.025 1.00 95.31 113 ASP A N 1
ATOM 825 C CA . ASP A 1 113 ? 2.578 8.258 13.209 1.00 95.31 113 ASP A CA 1
ATOM 826 C C . ASP A 1 113 ? 1.342 9.168 13.242 1.00 95.31 113 ASP A C 1
ATOM 828 O O . ASP A 1 113 ? 1.459 10.371 13.493 1.00 95.31 113 ASP A O 1
ATOM 832 N N . ARG A 1 114 ? 0.144 8.601 13.057 1.00 95.19 114 ARG A N 1
ATOM 833 C CA . ARG A 1 114 ? -1.115 9.358 13.103 1.00 95.19 114 ARG A CA 1
ATOM 834 C C . ARG A 1 114 ? -1.394 9.935 14.486 1.00 95.19 114 ARG A C 1
ATOM 836 O O . ARG A 1 114 ? -1.794 11.092 14.575 1.00 95.19 114 ARG A O 1
ATOM 843 N N . LEU A 1 115 ? -1.120 9.186 15.553 1.00 94.81 115 LEU A N 1
ATOM 844 C CA . LEU A 1 115 ? -1.273 9.664 16.926 1.00 94.81 115 LEU A CA 1
ATOM 845 C C . LEU A 1 115 ? -0.344 10.848 17.196 1.00 94.81 115 LEU A C 1
ATOM 847 O O . LEU A 1 115 ? -0.786 11.874 17.710 1.00 94.81 115 LEU A O 1
ATOM 851 N N . ARG A 1 116 ? 0.928 10.749 16.786 1.00 94.44 116 ARG A N 1
ATOM 852 C CA . ARG A 1 116 ? 1.886 11.856 16.912 1.00 94.44 116 ARG A CA 1
ATOM 853 C C . ARG A 1 116 ? 1.377 13.112 16.203 1.00 94.44 116 ARG A C 1
ATOM 855 O O . ARG A 1 116 ? 1.439 14.194 16.780 1.00 94.44 116 ARG A O 1
ATOM 862 N N . ARG A 1 117 ? 0.857 12.976 14.979 1.00 92.81 117 ARG A N 1
ATOM 863 C CA . ARG A 1 117 ? 0.286 14.103 14.222 1.00 92.81 117 ARG A CA 1
ATOM 864 C C . ARG A 1 117 ? -0.937 14.697 14.917 1.00 92.81 117 ARG A C 1
ATOM 866 O O . ARG A 1 117 ? -0.989 15.910 15.080 1.00 92.81 117 ARG A O 1
ATOM 873 N N . ALA A 1 118 ? -1.870 13.861 15.369 1.00 91.12 118 ALA A N 1
ATOM 874 C CA . ALA A 1 118 ? -3.078 14.311 16.056 1.00 91.12 118 ALA A CA 1
ATOM 875 C C . ALA A 1 118 ? -2.751 15.109 17.329 1.00 91.12 118 ALA A C 1
ATOM 877 O O . ALA A 1 118 ? -3.323 16.173 17.553 1.00 91.12 118 ALA A O 1
ATOM 878 N N . LEU A 1 119 ? -1.782 14.644 18.126 1.00 91.19 119 LEU A N 1
ATOM 879 C CA . LEU A 1 119 ? -1.331 15.345 19.332 1.00 91.19 119 LEU A CA 1
ATOM 880 C C . LEU A 1 119 ? -0.673 16.696 19.018 1.00 91.19 119 LEU A C 1
ATOM 882 O O . LEU A 1 119 ? -0.911 17.672 19.728 1.00 91.19 119 LEU A O 1
ATOM 886 N N . LEU A 1 120 ? 0.126 16.773 17.947 1.00 91.06 120 LEU A N 1
ATOM 887 C CA . LEU A 1 120 ? 0.720 18.035 17.499 1.00 91.06 120 LEU A CA 1
ATOM 888 C C . LEU A 1 120 ? -0.364 19.035 17.080 1.00 91.06 120 LEU A C 1
ATOM 890 O O . LEU A 1 120 ? -0.352 20.168 17.554 1.00 91.06 120 LEU A O 1
ATOM 894 N N . THR A 1 121 ? -1.333 18.619 16.262 1.00 87.31 121 THR A N 1
ATOM 895 C CA . THR A 1 121 ? -2.449 19.480 15.837 1.00 87.31 121 THR A CA 1
ATOM 896 C C . THR A 1 121 ? -3.284 19.957 17.027 1.00 87.31 121 THR A C 1
ATOM 898 O O . THR A 1 121 ? -3.534 21.152 17.173 1.00 87.31 121 THR A O 1
ATOM 901 N N . ALA A 1 122 ? -3.640 19.048 17.937 1.00 85.81 122 ALA A N 1
ATOM 902 C CA . ALA A 1 122 ? -4.411 19.363 19.137 1.00 85.81 122 ALA A CA 1
ATOM 903 C C . ALA A 1 122 ? -3.728 20.404 20.038 1.00 85.81 122 ALA A C 1
ATOM 905 O O . ALA A 1 122 ? -4.398 21.270 20.602 1.00 85.81 122 ALA A O 1
ATOM 906 N N . SER A 1 123 ? -2.393 20.364 20.124 1.00 82.06 123 SER A N 1
ATOM 907 C CA . SER A 1 123 ? -1.616 21.334 20.904 1.00 82.06 123 SER A CA 1
ATOM 908 C C . SER A 1 123 ? -1.717 22.770 20.375 1.00 82.06 123 SER A C 1
ATOM 910 O O . SER A 1 123 ? -1.560 23.714 21.148 1.00 82.06 123 SER A O 1
ATOM 912 N N . HIS A 1 124 ? -2.012 22.941 19.082 1.00 77.88 124 HIS A N 1
ATOM 913 C CA . HIS A 1 124 ? -2.129 24.248 18.437 1.00 77.88 124 HIS A CA 1
ATOM 914 C C . HIS A 1 124 ? -3.567 24.786 18.409 1.00 77.88 124 HIS A C 1
ATOM 916 O O . HIS A 1 124 ? -3.749 25.998 18.498 1.00 77.88 124 HIS A O 1
ATOM 922 N N . GLU A 1 125 ? -4.576 23.918 18.300 1.00 75.75 125 GLU A N 1
ATOM 923 C CA . GLU A 1 125 ? -5.966 24.320 18.014 1.00 75.75 125 GLU A CA 1
ATOM 924 C C . GLU A 1 125 ? -6.932 24.185 19.208 1.00 75.75 125 GLU A C 1
ATOM 926 O O . GLU A 1 125 ? -8.127 24.433 19.069 1.00 75.75 125 GLU A O 1
ATOM 931 N N . THR A 1 126 ? -6.456 23.829 20.411 1.00 72.50 126 THR A N 1
ATOM 932 C CA . THR A 1 126 ? -7.318 23.508 21.581 1.00 72.50 126 THR A CA 1
ATOM 933 C C . THR A 1 126 ? -8.304 22.354 21.324 1.00 72.50 126 THR A C 1
ATOM 935 O O . THR A 1 126 ? -9.282 22.186 22.054 1.00 72.50 126 THR A O 1
ATOM 938 N N . ALA A 1 127 ? -8.033 21.526 20.312 1.00 80.31 127 ALA A N 1
ATOM 939 C CA . ALA A 1 127 ? -8.817 20.338 20.004 1.00 80.31 127 ALA A CA 1
ATOM 940 C C . ALA A 1 127 ? -8.507 19.202 20.992 1.00 80.31 127 ALA A C 1
ATOM 942 O O . ALA A 1 127 ? -7.388 19.074 21.493 1.00 80.31 127 ALA A O 1
ATOM 943 N N . LYS A 1 128 ? -9.496 18.348 21.269 1.00 85.75 128 LYS A N 1
ATOM 944 C CA . LYS A 1 128 ? -9.326 17.158 22.114 1.00 85.75 128 LYS A CA 1
ATOM 945 C C . LYS A 1 128 ? -9.154 15.919 21.247 1.00 85.75 128 LYS A C 1
ATOM 947 O O . LYS A 1 128 ? -9.857 15.749 20.252 1.00 85.75 128 LYS A O 1
ATOM 952 N N . VAL A 1 129 ? -8.245 15.043 21.663 1.00 89.81 129 VAL A N 1
ATOM 953 C CA . VAL A 1 129 ? -8.024 13.728 21.054 1.00 89.81 129 VAL A CA 1
ATOM 954 C C . VAL A 1 129 ? -8.384 12.672 22.088 1.00 89.81 129 VAL A C 1
ATOM 956 O O . VAL A 1 129 ? -7.909 12.748 23.222 1.00 89.81 129 VAL A O 1
ATOM 959 N N . ALA A 1 130 ? -9.208 11.699 21.707 1.00 91.31 130 ALA A N 1
ATOM 960 C CA . ALA A 1 130 ? -9.473 10.517 22.518 1.00 91.31 130 ALA A CA 1
ATOM 961 C C . ALA A 1 130 ? -8.748 9.304 21.929 1.00 91.31 130 ALA A C 1
ATOM 963 O O . ALA A 1 130 ? -8.680 9.130 20.710 1.00 91.31 130 ALA A O 1
ATOM 964 N N . LEU A 1 131 ? -8.202 8.476 22.817 1.00 92.94 131 LEU A N 1
ATOM 965 C CA . LEU A 1 131 ? -7.533 7.229 22.477 1.00 92.94 131 LEU A CA 1
ATOM 966 C C . LEU A 1 131 ? -8.319 6.078 23.094 1.00 92.94 131 LEU A C 1
ATOM 968 O O . LEU A 1 131 ? -8.509 6.060 24.309 1.00 92.94 131 LEU A O 1
ATOM 972 N N . LEU A 1 132 ? -8.757 5.131 2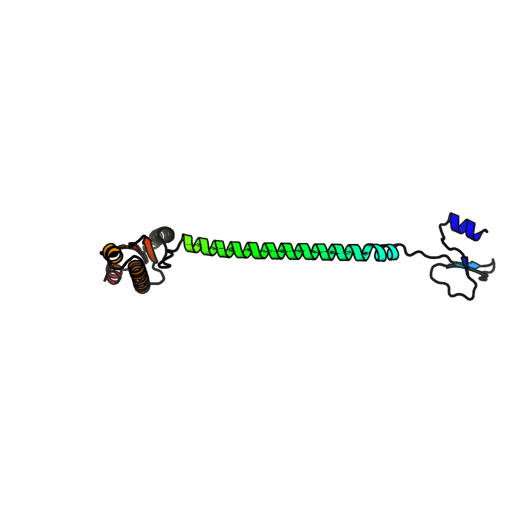2.269 1.00 93.44 132 LEU A N 1
ATOM 973 C CA . LEU A 1 132 ? -9.422 3.915 22.730 1.00 93.44 132 LEU A CA 1
ATOM 974 C C . LEU A 1 132 ? -8.529 2.718 22.417 1.00 93.44 132 LEU A C 1
ATOM 976 O O . LEU A 1 132 ? -7.917 2.656 21.348 1.00 93.44 132 LEU A O 1
ATOM 980 N N . TYR A 1 133 ? -8.465 1.779 23.352 1.00 94.00 133 TYR A N 1
ATOM 981 C CA . TYR A 1 133 ? -7.774 0.505 23.197 1.00 94.00 133 TYR A CA 1
ATOM 982 C C . TYR A 1 133 ? -8.779 -0.610 23.444 1.00 94.00 133 TYR A C 1
ATOM 984 O O . TYR A 1 133 ? -9.502 -0.563 24.438 1.00 94.00 133 TYR A O 1
ATOM 992 N N . LEU A 1 134 ? -8.837 -1.576 22.536 1.00 93.88 134 LEU A N 1
ATOM 993 C CA . LEU A 1 134 ? -9.816 -2.651 22.549 1.00 93.88 134 LEU A CA 1
ATOM 994 C C . LEU A 1 134 ? -9.097 -3.990 22.404 1.00 93.88 134 LEU A C 1
ATOM 996 O O . LEU A 1 134 ? -8.184 -4.121 21.591 1.00 93.88 134 LEU A O 1
ATOM 1000 N N . ASP A 1 135 ? -9.548 -4.974 23.168 1.00 94.94 135 ASP A N 1
ATOM 1001 C CA . ASP A 1 135 ? -9.106 -6.364 23.093 1.00 94.94 135 ASP A CA 1
ATOM 1002 C C . ASP A 1 135 ? -10.333 -7.262 22.907 1.00 94.94 135 ASP A C 1
ATOM 1004 O O . ASP A 1 135 ? -11.408 -6.968 23.441 1.00 94.94 135 ASP A O 1
ATOM 1008 N N . LEU A 1 136 ? -10.209 -8.328 22.113 1.00 94.62 136 LEU A N 1
ATOM 1009 C CA . LEU A 1 136 ? -11.324 -9.245 21.885 1.00 94.62 136 LEU A CA 1
ATOM 1010 C C . LEU A 1 136 ? -11.412 -10.288 22.997 1.00 94.62 136 LEU A C 1
ATOM 1012 O O . LEU A 1 136 ? -10.649 -11.256 23.047 1.00 94.62 136 LEU A O 1
ATOM 1016 N N . ASP A 1 137 ? -12.445 -10.156 23.825 1.00 94.19 137 ASP A N 1
ATOM 1017 C CA . ASP A 1 137 ? -12.711 -11.092 24.908 1.00 94.19 137 ASP A CA 1
ATOM 1018 C C . ASP A 1 137 ? -12.736 -12.550 24.432 1.00 94.19 137 ASP A C 1
ATOM 1020 O O . ASP A 1 137 ? -13.498 -12.955 23.549 1.00 94.19 137 ASP A O 1
ATOM 1024 N N . ARG A 1 138 ? -11.926 -13.381 25.098 1.00 92.88 138 ARG A N 1
ATOM 1025 C CA . ARG A 1 138 ? -11.842 -14.833 24.865 1.00 92.88 138 ARG A CA 1
ATOM 1026 C C . ARG A 1 138 ? -11.483 -15.207 23.421 1.00 92.88 138 ARG A C 1
ATOM 1028 O O . ARG A 1 138 ? -11.768 -16.336 23.014 1.00 92.88 138 ARG A O 1
ATOM 1035 N N . PHE A 1 139 ? -10.799 -14.345 22.671 1.00 96.19 139 PHE A N 1
ATOM 1036 C CA . PHE A 1 139 ? -10.343 -14.646 21.310 1.00 96.19 139 PHE A CA 1
ATOM 1037 C C . PHE A 1 139 ? -9.564 -15.966 21.213 1.00 96.19 139 PHE A C 1
ATOM 1039 O O . PHE A 1 139 ? -9.813 -16.795 20.335 1.00 96.19 139 PHE A O 1
ATOM 1046 N N . LYS A 1 140 ? -8.687 -16.237 22.187 1.00 94.75 140 LYS A N 1
ATOM 1047 C CA . LYS A 1 140 ? -7.968 -17.514 22.279 1.00 94.75 140 LYS A CA 1
ATOM 1048 C C . LYS A 1 140 ? -8.902 -18.730 22.332 1.00 94.75 140 LYS A C 1
ATOM 1050 O O . LYS A 1 140 ? -8.622 -19.731 21.687 1.00 94.75 140 LYS A O 1
ATOM 1055 N N . HIS A 1 141 ? -10.028 -18.642 23.040 1.00 96.25 141 HIS A N 1
ATOM 1056 C CA . HIS A 1 141 ? -10.988 -19.744 23.127 1.00 96.25 141 HIS A CA 1
ATOM 1057 C C . HIS A 1 141 ? -11.644 -20.039 21.770 1.00 96.25 141 HIS A C 1
ATOM 1059 O O . HIS A 1 141 ? -11.881 -21.202 21.447 1.00 96.25 141 HIS A O 1
ATOM 1065 N N . VAL A 1 142 ? -11.885 -19.005 20.955 1.00 95.75 142 VAL A N 1
ATOM 1066 C CA . VAL A 1 142 ? -12.359 -19.157 19.571 1.00 95.75 142 VAL A CA 1
ATOM 1067 C C . VAL A 1 142 ? -11.310 -19.881 18.730 1.00 95.75 142 VAL A C 1
ATOM 1069 O O . VAL A 1 142 ? -11.644 -20.871 18.083 1.00 95.75 142 VAL A O 1
ATOM 1072 N N . ASN A 1 143 ? -10.043 -19.461 18.796 1.00 96.31 143 ASN A N 1
ATOM 1073 C CA . ASN A 1 143 ? -8.952 -20.124 18.073 1.00 96.31 143 ASN A CA 1
ATOM 1074 C C . ASN A 1 143 ? -8.765 -21.583 18.496 1.00 96.31 143 ASN A C 1
ATOM 1076 O O . ASN A 1 143 ? -8.606 -22.452 17.640 1.00 96.31 143 ASN A O 1
ATOM 1080 N N . ASP A 1 144 ? -8.819 -21.859 19.798 1.00 97.31 144 ASP A N 1
ATOM 1081 C CA . ASP A 1 144 ? -8.607 -23.199 20.346 1.00 97.31 144 ASP A CA 1
ATOM 1082 C C . ASP A 1 144 ? -9.776 -24.148 20.010 1.00 97.31 144 ASP A C 1
ATOM 1084 O O . ASP A 1 144 ? -9.566 -25.346 19.824 1.00 97.31 144 ASP A O 1
ATOM 1088 N N . THR A 1 145 ? -11.004 -23.624 19.896 1.00 97.12 145 THR A N 1
ATOM 1089 C CA . THR A 1 145 ? -12.218 -24.428 19.649 1.00 97.12 145 THR A CA 1
ATOM 1090 C C . THR A 1 145 ? -12.552 -24.573 18.163 1.00 97.12 145 THR A C 1
ATOM 1092 O O . THR A 1 145 ? -12.979 -25.640 17.726 1.00 97.12 145 THR A O 1
ATOM 1095 N N . LEU A 1 146 ? -12.397 -23.497 17.385 1.00 95.69 146 LEU A N 1
ATOM 1096 C CA . LEU A 1 146 ? -12.850 -23.392 15.990 1.00 95.69 146 LEU A CA 1
ATOM 1097 C C . LEU A 1 146 ? -11.693 -23.247 14.988 1.00 95.69 146 LEU A C 1
ATOM 1099 O O . LEU A 1 146 ? -11.914 -23.294 13.778 1.00 95.69 146 LEU A O 1
ATOM 1103 N N . GLY A 1 147 ? -10.459 -23.115 15.477 1.00 97.06 147 GLY A N 1
ATOM 1104 C CA . GLY A 1 147 ? -9.256 -22.966 14.667 1.00 97.06 147 GLY A CA 1
ATOM 1105 C C . GLY A 1 147 ? -8.954 -21.519 14.268 1.00 97.06 147 GLY A C 1
ATOM 1106 O O . GLY A 1 147 ? -9.821 -20.648 14.243 1.00 97.06 147 GLY A O 1
ATOM 1107 N N . HIS A 1 148 ? -7.696 -21.285 13.886 1.00 96.38 148 HIS A N 1
ATOM 1108 C CA . HIS A 1 148 ? -7.190 -19.976 13.457 1.00 96.38 148 HIS A CA 1
ATOM 1109 C C . HIS A 1 148 ? -7.994 -19.320 12.318 1.00 96.38 148 HIS A C 1
ATOM 1111 O O . HIS A 1 148 ? -8.235 -18.123 12.414 1.00 96.38 148 HIS A O 1
ATOM 1117 N N . PRO A 1 149 ? -8.485 -20.040 11.283 1.00 96.88 149 PRO A N 1
ATOM 1118 C CA . PRO A 1 149 ? -9.295 -19.406 10.239 1.00 96.88 149 PRO A CA 1
ATOM 1119 C C . PRO A 1 149 ? -10.584 -18.760 10.768 1.00 96.88 149 PRO A C 1
ATOM 1121 O O . PRO A 1 149 ? -11.022 -17.742 10.240 1.00 96.88 149 PRO A O 1
ATOM 1124 N N . ALA A 1 150 ? -11.189 -19.331 11.818 1.00 96.31 150 ALA A N 1
ATOM 1125 C CA . ALA A 1 150 ? -12.369 -18.753 12.455 1.00 96.31 150 ALA A CA 1
ATOM 1126 C C . ALA A 1 150 ? -12.014 -17.502 13.274 1.00 96.31 150 ALA A C 1
ATOM 1128 O O . ALA A 1 150 ? -12.764 -16.527 13.258 1.00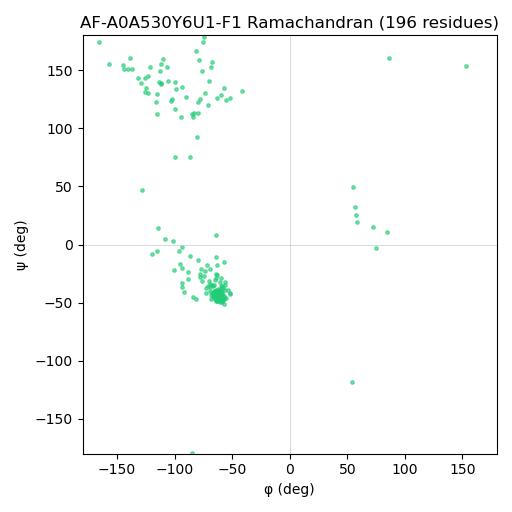 96.31 150 ALA A O 1
ATOM 1129 N N . GLY A 1 151 ? -10.859 -17.500 13.948 1.00 97.38 151 GLY A N 1
ATOM 1130 C CA . GLY A 1 151 ? -10.335 -16.300 14.599 1.00 97.38 151 GLY A CA 1
ATOM 1131 C C . GLY A 1 151 ? -9.999 -15.192 13.604 1.00 97.38 151 GLY A C 1
ATOM 1132 O O . GLY A 1 151 ? -10.373 -14.045 13.822 1.00 97.38 151 GLY A O 1
ATOM 1133 N N . ASP A 1 152 ? -9.371 -15.529 12.480 1.00 97.62 152 ASP A N 1
ATOM 1134 C CA . ASP A 1 152 ? -9.060 -14.572 11.417 1.00 97.62 152 ASP A CA 1
ATOM 1135 C C . ASP A 1 152 ? -10.326 -13.898 10.866 1.00 97.62 152 ASP A C 1
ATOM 1137 O O . ASP A 1 152 ? -10.343 -12.687 10.631 1.00 97.62 152 ASP A O 1
ATOM 1141 N N . GLU A 1 153 ? -11.404 -14.668 10.700 1.00 97.56 153 GLU A N 1
ATOM 1142 C CA . GLU A 1 153 ? -12.704 -14.142 10.285 1.00 97.56 153 GLU A CA 1
ATOM 1143 C C . GLU A 1 153 ? -13.338 -13.253 11.363 1.00 97.56 153 GLU A C 1
ATOM 1145 O O . GLU A 1 153 ? -13.840 -12.173 11.051 1.00 97.56 153 GLU A O 1
ATOM 1150 N N . LEU A 1 154 ? -13.261 -13.643 12.640 1.00 97.19 154 LEU A N 1
ATOM 1151 C CA . LEU A 1 154 ? -13.712 -12.800 13.750 1.00 97.19 154 LEU A CA 1
ATOM 1152 C C . LEU A 1 154 ? -12.980 -11.450 13.748 1.00 97.19 154 LEU A C 1
ATOM 1154 O O . LEU A 1 154 ? -13.624 -10.404 13.815 1.00 97.19 154 LEU A O 1
ATOM 1158 N N . VAL A 1 155 ? -11.655 -11.460 13.589 1.00 97.88 155 VAL A N 1
ATOM 1159 C CA . VAL A 1 155 ? -10.840 -10.241 13.499 1.00 97.88 155 VAL A CA 1
ATOM 1160 C C . VAL A 1 155 ? -11.253 -9.386 12.297 1.00 97.88 155 VAL A C 1
ATOM 1162 O O . VAL A 1 155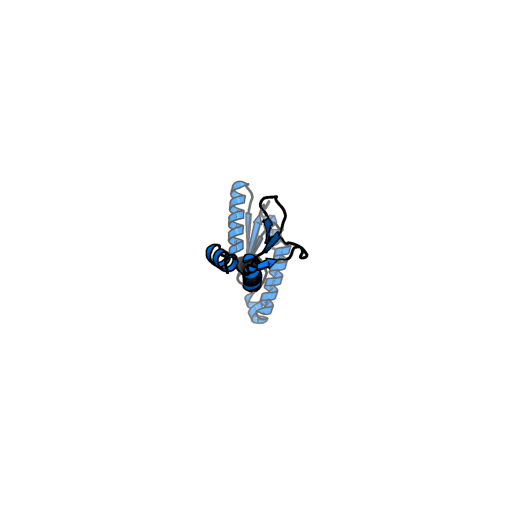 ? -11.406 -8.172 12.442 1.00 97.88 155 VAL A O 1
ATOM 1165 N N . ARG A 1 156 ? -11.476 -9.988 11.119 1.00 97.81 156 ARG A N 1
ATOM 1166 C CA . ARG A 1 156 ? -11.952 -9.263 9.926 1.00 97.81 156 ARG A CA 1
ATOM 1167 C C . ARG A 1 156 ? -13.299 -8.588 10.152 1.00 97.81 156 ARG A C 1
ATOM 1169 O O . ARG A 1 156 ? -13.469 -7.427 9.781 1.00 97.81 156 ARG A O 1
ATOM 1176 N N . GLN A 1 157 ? -14.244 -9.286 10.773 1.00 97.50 157 GLN A N 1
ATOM 1177 C CA . GLN A 1 157 ? -15.563 -8.724 11.048 1.00 97.50 157 GLN A CA 1
ATOM 1178 C C . GLN A 1 157 ? -15.512 -7.617 12.099 1.00 97.50 157 GLN A C 1
ATOM 1180 O O . GLN A 1 157 ? -16.182 -6.601 11.933 1.00 97.50 157 GLN A O 1
ATOM 1185 N N . THR A 1 158 ? -14.707 -7.776 13.152 1.00 96.88 158 THR A N 1
ATOM 1186 C CA . THR A 1 158 ? -14.473 -6.712 14.138 1.00 96.88 158 THR A CA 1
ATOM 1187 C C . THR A 1 158 ? -13.891 -5.473 13.466 1.00 96.88 158 THR A C 1
ATOM 1189 O O . THR A 1 158 ? -14.431 -4.384 13.640 1.00 96.88 158 THR A O 1
ATOM 1192 N N . ALA A 1 159 ? -12.855 -5.634 12.638 1.00 97.31 159 ALA A N 1
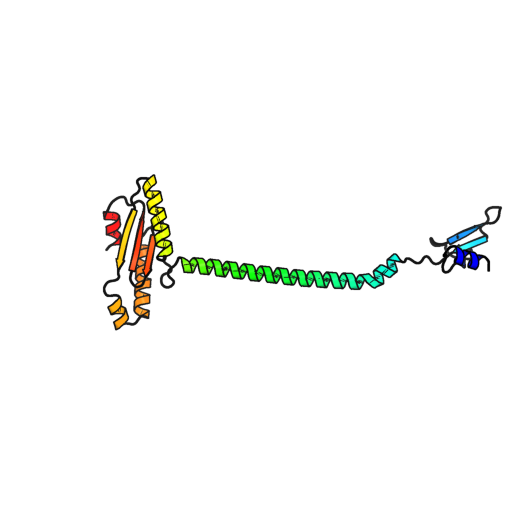ATOM 1193 C CA . ALA A 1 159 ? -12.249 -4.529 11.901 1.00 97.31 159 ALA A CA 1
ATOM 1194 C C . ALA A 1 159 ? -13.278 -3.768 11.049 1.00 97.31 159 ALA A C 1
ATOM 1196 O O . ALA A 1 159 ? -13.337 -2.541 11.103 1.00 97.31 159 ALA A O 1
ATOM 1197 N N . ALA A 1 160 ? -14.125 -4.494 10.311 1.00 96.94 160 ALA A N 1
ATOM 1198 C CA . ALA A 1 160 ? -15.172 -3.899 9.487 1.00 96.94 160 ALA A CA 1
ATOM 1199 C C . ALA A 1 160 ? -16.219 -3.135 10.318 1.00 96.94 160 ALA A C 1
ATOM 1201 O O . ALA A 1 160 ? -16.612 -2.035 9.931 1.00 96.94 160 ALA A O 1
ATOM 1202 N N . ARG A 1 161 ? -16.646 -3.682 11.466 1.00 96.56 161 ARG A N 1
ATOM 1203 C CA . ARG A 1 161 ? -17.606 -3.021 12.370 1.00 96.56 161 ARG A CA 1
ATOM 1204 C C . ARG A 1 161 ? -17.024 -1.744 12.973 1.00 96.56 161 ARG A C 1
ATOM 1206 O O . ARG A 1 161 ? -17.668 -0.703 12.906 1.00 96.56 161 ARG A O 1
ATOM 1213 N N . LEU A 1 162 ? -15.791 -1.799 13.479 1.00 94.94 162 LEU A N 1
ATOM 1214 C CA . LEU A 1 162 ? -15.115 -0.623 14.034 1.00 94.94 162 LEU A CA 1
ATOM 1215 C C . LEU A 1 162 ? -14.930 0.469 12.976 1.00 94.94 162 LEU A C 1
ATOM 1217 O O . LEU A 1 162 ? -15.169 1.637 13.253 1.00 94.94 162 LEU A O 1
ATOM 1221 N N . GLN A 1 163 ? -14.560 0.100 11.746 1.00 94.44 163 GLN A N 1
ATOM 1222 C CA . GLN A 1 163 ? -14.396 1.064 10.657 1.00 94.44 163 GLN A CA 1
ATOM 1223 C C . GLN A 1 163 ? -15.714 1.749 10.257 1.00 94.44 163 GLN A C 1
ATOM 1225 O O . GLN A 1 163 ? -15.691 2.900 9.834 1.00 94.44 163 GLN A O 1
ATOM 1230 N N . GLN A 1 164 ? -16.853 1.065 10.399 1.00 93.56 164 GLN A N 1
ATOM 1231 C CA . GLN A 1 164 ? -18.183 1.637 10.153 1.00 93.56 164 GLN A CA 1
ATOM 1232 C C . GLN A 1 164 ? -18.681 2.525 11.300 1.00 93.56 164 GLN A C 1
ATOM 1234 O O . GLN A 1 164 ? -19.504 3.406 11.063 1.00 93.56 164 GLN A O 1
ATOM 1239 N N . ALA A 1 165 ? -18.197 2.298 12.523 1.00 90.38 165 ALA A N 1
ATOM 1240 C CA . ALA A 1 165 ? -18.586 3.061 13.707 1.00 90.38 165 ALA A CA 1
ATOM 1241 C C . ALA A 1 165 ? -17.865 4.416 13.825 1.00 90.38 165 ALA A C 1
ATOM 1243 O O . ALA A 1 165 ? -18.269 5.263 14.619 1.00 90.38 165 ALA A O 1
ATOM 1244 N N . ILE A 1 166 ? -16.804 4.637 13.043 1.00 89.38 166 ILE A N 1
ATOM 1245 C CA . ILE A 1 166 ? -15.985 5.852 13.103 1.00 89.38 166 ILE A CA 1
ATOM 1246 C C . ILE A 1 166 ? -16.163 6.738 11.870 1.00 89.38 166 ILE A C 1
ATOM 1248 O O . ILE A 1 166 ? -16.566 6.288 10.797 1.00 89.38 166 ILE A O 1
ATOM 1252 N N . ARG A 1 167 ? -15.816 8.022 12.004 1.00 92.00 167 ARG A N 1
ATOM 1253 C CA . ARG A 1 167 ? -15.780 8.957 10.870 1.00 92.00 167 ARG A CA 1
ATOM 1254 C C . ARG A 1 167 ? -14.506 8.737 10.055 1.00 92.00 167 ARG A C 1
ATOM 1256 O O . ARG A 1 167 ? -13.497 8.274 10.573 1.00 92.00 167 ARG A O 1
ATOM 1263 N N . GLU A 1 168 ? -14.513 9.169 8.796 1.00 86.69 168 GLU A N 1
ATOM 1264 C CA . GLU A 1 168 ? -13.351 9.050 7.895 1.00 86.69 168 GLU A CA 1
ATOM 1265 C C . GLU A 1 168 ? -12.097 9.778 8.413 1.00 86.69 168 GLU A C 1
ATOM 1267 O O . GLU A 1 168 ? -10.970 9.374 8.132 1.00 86.69 168 GLU A O 1
ATOM 1272 N N . VAL A 1 169 ? -12.294 10.849 9.187 1.00 89.19 169 VAL A N 1
ATOM 1273 C CA . VAL A 1 169 ? -11.211 11.637 9.794 1.00 89.19 169 VAL A CA 1
ATOM 1274 C C . VAL A 1 169 ? -10.590 10.965 11.022 1.00 89.19 169 VAL A C 1
ATOM 1276 O O . VAL A 1 169 ? -9.462 11.288 11.395 1.00 89.19 169 VAL A O 1
ATOM 1279 N N . ASP A 1 170 ? -11.316 10.035 11.643 1.00 92.88 170 ASP A N 1
ATOM 1280 C CA . ASP A 1 170 ? -10.837 9.253 12.773 1.00 92.88 170 ASP A CA 1
ATOM 1281 C C . ASP A 1 170 ? -9.981 8.079 12.261 1.00 92.88 170 ASP A C 1
ATOM 1283 O O . ASP A 1 170 ? -9.914 7.768 11.071 1.00 92.88 170 ASP A O 1
ATOM 1287 N N . THR A 1 171 ? -9.248 7.422 13.154 1.00 95.50 171 THR A N 1
ATOM 1288 C CA . THR A 1 171 ? -8.392 6.287 12.785 1.00 95.50 171 THR A CA 1
ATOM 1289 C C . THR A 1 171 ? -8.733 5.079 13.627 1.00 95.50 171 THR A C 1
ATOM 1291 O O . THR A 1 171 ? -8.742 5.179 14.845 1.00 95.50 171 THR A O 1
ATOM 1294 N N . VAL A 1 172 ? -8.915 3.927 12.983 1.00 97.31 172 VAL A N 1
ATOM 1295 C CA . VAL A 1 172 ? -8.892 2.602 13.613 1.00 97.31 172 VAL A CA 1
ATOM 1296 C C . VAL A 1 172 ? -7.663 1.850 13.114 1.00 97.31 172 VAL A C 1
ATOM 1298 O O . VAL A 1 172 ? -7.310 1.949 11.940 1.00 97.31 172 VAL A O 1
ATOM 1301 N N . ALA A 1 173 ? -6.984 1.136 14.001 1.00 97.62 173 ALA A N 1
ATOM 1302 C CA . ALA A 1 173 ? -5.776 0.379 13.718 1.00 97.62 173 ALA A CA 1
ATOM 1303 C C . ALA A 1 173 ? -5.829 -0.989 14.397 1.00 97.62 173 ALA A C 1
ATOM 1305 O O . ALA A 1 173 ? -6.418 -1.128 15.469 1.00 97.62 173 ALA A O 1
ATOM 1306 N N . ARG A 1 174 ? -5.156 -1.978 13.804 1.00 97.75 174 ARG A N 1
ATOM 1307 C CA . ARG A 1 174 ? -4.879 -3.259 14.460 1.00 97.75 174 ARG A CA 1
ATOM 1308 C C . ARG A 1 174 ? -3.428 -3.276 14.916 1.00 97.75 174 ARG A C 1
ATOM 1310 O O . ARG A 1 174 ? -2.510 -3.075 14.119 1.00 97.75 174 ARG A O 1
ATOM 1317 N N . LEU A 1 175 ? -3.220 -3.503 16.206 1.00 95.75 175 LEU A N 1
ATOM 1318 C CA . LEU A 1 175 ? -1.894 -3.439 16.817 1.00 95.75 175 LEU A CA 1
ATOM 1319 C C . LEU A 1 175 ? -1.198 -4.803 16.880 1.00 95.75 175 LEU A C 1
ATOM 1321 O O . LEU A 1 175 ? 0.035 -4.850 16.967 1.00 95.75 175 LEU A O 1
ATOM 1325 N N . GLY A 1 176 ? -1.979 -5.881 16.783 1.00 91.62 176 GLY A N 1
ATOM 1326 C CA . GLY A 1 176 ? -1.540 -7.273 16.699 1.00 91.62 176 GLY A CA 1
ATOM 1327 C C . GLY A 1 176 ? -2.610 -8.210 17.259 1.00 91.62 176 GLY A C 1
ATOM 1328 O O . GLY A 1 176 ? -3.400 -7.786 18.086 1.00 91.62 176 GLY A O 1
ATOM 1329 N N . GLY A 1 177 ? -2.664 -9.469 16.808 1.00 92.38 177 GLY A N 1
ATOM 1330 C CA . GLY A 1 177 ? -3.586 -10.466 17.377 1.00 92.38 177 GLY A CA 1
ATOM 1331 C C . GLY A 1 177 ? -5.052 -10.007 17.390 1.00 92.38 177 GLY A C 1
ATOM 1332 O O . GLY A 1 177 ? -5.637 -9.762 16.334 1.00 92.38 177 GLY A O 1
ATOM 1333 N N . ASP A 1 178 ? -5.613 -9.906 18.584 1.00 95.44 178 ASP A N 1
ATOM 1334 C CA . ASP A 1 178 ? -6.948 -9.441 18.967 1.00 95.44 178 ASP A CA 1
ATOM 1335 C C . ASP A 1 178 ? -7.025 -7.949 19.337 1.00 95.44 178 ASP A C 1
ATOM 1337 O O . ASP A 1 178 ? -8.117 -7.435 19.574 1.00 95.44 178 ASP A O 1
ATOM 1341 N N . GLU A 1 179 ? -5.898 -7.238 19.330 1.00 97.12 179 GLU A N 1
ATOM 1342 C CA . GLU A 1 179 ? -5.794 -5.869 19.824 1.00 97.12 179 GLU A CA 1
ATOM 1343 C C . GLU A 1 179 ? -6.064 -4.827 18.730 1.00 97.12 179 GLU A C 1
ATOM 1345 O O . GLU A 1 179 ? -5.395 -4.771 17.683 1.00 97.12 179 GLU A O 1
ATOM 1350 N N . PHE A 1 180 ? -6.992 -3.921 19.023 1.00 97.81 180 PHE A N 1
ATOM 1351 C CA . PHE A 1 180 ? -7.341 -2.773 18.197 1.00 97.81 180 PHE A CA 1
ATOM 1352 C C . PHE A 1 180 ? -7.143 -1.472 18.967 1.00 97.81 180 PHE A C 1
ATOM 1354 O O . PHE A 1 180 ? -7.254 -1.414 20.190 1.00 97.81 180 PHE A O 1
ATOM 1361 N N . ALA A 1 181 ? -6.872 -0.396 18.240 1.00 96.81 181 ALA A N 1
ATOM 1362 C CA . ALA A 1 181 ? -6.812 0.932 18.824 1.00 96.81 181 ALA A CA 1
ATOM 1363 C C . ALA A 1 181 ? -7.425 1.974 17.902 1.00 96.81 181 ALA A C 1
ATOM 1365 O O . ALA A 1 181 ? -7.391 1.845 16.677 1.00 96.81 181 ALA A O 1
ATOM 1366 N N . MET A 1 182 ? -7.966 3.027 18.504 1.00 96.00 182 MET A N 1
ATOM 1367 C CA . MET A 1 182 ? -8.615 4.109 17.784 1.00 96.00 182 MET A CA 1
ATOM 1368 C C . MET A 1 182 ? -8.139 5.477 18.247 1.00 96.00 182 MET A C 1
ATOM 1370 O O . MET A 1 182 ? -7.919 5.704 19.434 1.00 96.00 182 MET A O 1
ATOM 1374 N N . ILE A 1 183 ? -8.021 6.391 17.288 1.00 95.19 183 ILE A N 1
ATOM 1375 C CA . ILE A 1 183 ? -7.742 7.808 17.502 1.00 95.19 183 ILE A CA 1
ATOM 1376 C C . ILE A 1 183 ? -8.975 8.564 17.029 1.00 95.19 183 ILE A C 1
ATOM 1378 O O . ILE A 1 183 ? -9.261 8.582 15.830 1.00 95.19 183 ILE A O 1
ATOM 1382 N N . LEU A 1 184 ? -9.684 9.181 17.968 1.00 93.00 184 LEU A N 1
ATOM 1383 C CA . LEU A 1 184 ? -10.805 10.066 17.678 1.00 93.00 184 LEU A CA 1
ATOM 1384 C C . LEU A 1 184 ? -10.331 11.507 17.829 1.00 93.00 184 LEU A C 1
ATOM 1386 O O . LEU A 1 184 ? -9.785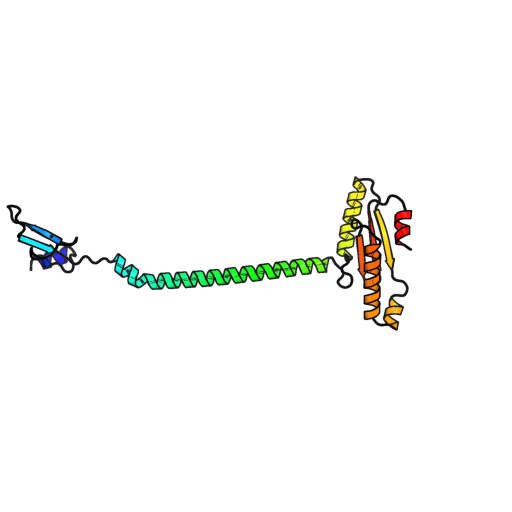 11.874 18.875 1.00 93.00 184 LEU A O 1
ATOM 1390 N N . ILE A 1 185 ? -10.519 12.316 16.792 1.00 90.12 185 ILE A N 1
ATOM 1391 C CA . ILE A 1 185 ? -10.104 13.723 16.791 1.00 90.12 185 ILE A CA 1
ATOM 1392 C C . ILE A 1 185 ? -11.311 14.652 16.912 1.00 90.12 185 ILE A C 1
ATOM 1394 O O . ILE A 1 185 ? -12.422 14.304 16.513 1.00 90.12 185 ILE A O 1
ATOM 1398 N N . ASP A 1 186 ? -11.086 15.843 17.467 1.00 84.00 186 ASP A N 1
ATOM 1399 C CA . ASP A 1 186 ? -12.121 16.866 17.666 1.00 84.00 186 ASP A CA 1
ATOM 1400 C C . ASP A 1 186 ? -13.336 16.346 18.459 1.00 84.00 186 ASP A C 1
ATOM 1402 O O . ASP A 1 186 ? -14.499 16.437 18.056 1.00 84.00 186 ASP A O 1
ATOM 1406 N N . VAL A 1 187 ? -13.047 15.698 19.590 1.00 79.75 187 VAL A N 1
ATOM 1407 C CA . VAL A 1 187 ? -14.076 15.091 20.439 1.00 79.75 187 VAL A CA 1
ATOM 1408 C C . VAL A 1 187 ? -14.681 16.158 21.359 1.00 79.75 187 VAL A C 1
ATOM 1410 O O . VAL A 1 187 ? -14.013 16.672 22.260 1.00 79.75 187 VAL A O 1
ATOM 1413 N N . ASN A 1 188 ? -15.961 16.481 21.146 1.00 65.69 188 ASN A N 1
ATOM 1414 C CA . ASN A 1 188 ? -16.667 17.542 21.878 1.00 65.69 188 ASN A CA 1
ATOM 1415 C C . ASN A 1 188 ? -17.037 17.168 23.332 1.00 65.69 188 ASN A C 1
ATOM 1417 O O . ASN A 1 188 ? -17.124 18.057 24.180 1.00 65.69 188 ASN A O 1
ATOM 1421 N N . ASP A 1 189 ? -17.219 15.879 23.648 1.00 58.00 189 ASP A N 1
ATOM 1422 C CA . ASP A 1 189 ? -17.572 15.377 24.989 1.00 58.00 189 ASP A CA 1
ATOM 1423 C C . ASP A 1 189 ? -17.162 13.896 25.165 1.00 58.00 189 ASP A C 1
ATOM 1425 O O . ASP A 1 189 ? -17.083 13.165 24.179 1.00 58.00 189 ASP A O 1
ATOM 1429 N N . ILE A 1 190 ? -16.944 13.436 26.406 1.00 56.28 190 ILE A N 1
ATOM 1430 C CA . ILE A 1 190 ? -16.568 12.043 26.751 1.00 56.28 190 ILE A CA 1
ATOM 1431 C C . ILE A 1 190 ? -17.592 11.032 26.201 1.00 56.28 190 ILE A C 1
ATOM 1433 O O . ILE A 1 190 ? -17.216 9.955 25.744 1.00 56.28 190 ILE A O 1
ATOM 1437 N N . ARG A 1 191 ? -18.868 11.428 26.130 1.00 49.66 191 ARG A N 1
ATOM 1438 C CA . ARG A 1 191 ? -19.984 10.609 25.626 1.00 49.66 191 ARG A CA 1
ATOM 1439 C C . ARG A 1 191 ? -19.862 10.213 24.150 1.00 49.66 191 ARG A C 1
ATOM 1441 O O . ARG A 1 191 ? -20.363 9.169 23.762 1.00 49.66 191 ARG A O 1
ATOM 1448 N N . GLY A 1 192 ? -19.157 11.001 23.332 1.00 52.22 192 GLY A N 1
ATOM 1449 C CA . GLY A 1 192 ? -18.907 10.648 21.927 1.00 52.22 192 GLY A CA 1
ATOM 1450 C C . GLY A 1 192 ? -17.908 9.497 21.749 1.00 52.22 192 GLY A C 1
ATOM 1451 O O . GLY A 1 192 ? -17.855 8.905 20.677 1.00 52.22 192 GLY A O 1
ATOM 1452 N N . ALA A 1 193 ? -17.121 9.180 22.784 1.00 51.16 193 ALA A N 1
ATOM 1453 C CA . ALA A 1 193 ? -16.264 7.996 22.815 1.00 51.16 193 ALA A CA 1
ATOM 1454 C C . ALA A 1 193 ? -17.008 6.759 23.360 1.00 51.16 193 ALA A C 1
ATOM 1456 O O . ALA A 1 193 ? -16.711 5.641 22.946 1.00 51.16 193 ALA A O 1
ATOM 1457 N N . GLU A 1 194 ? -17.990 6.952 24.247 1.00 53.09 194 GLU A N 1
ATOM 1458 C CA . GLU A 1 194 ? -18.811 5.872 24.820 1.00 53.09 194 GLU A CA 1
ATOM 1459 C C . GLU A 1 194 ? -19.783 5.259 23.797 1.00 53.09 194 GLU A C 1
ATOM 1461 O O . GLU A 1 194 ? -19.927 4.043 23.779 1.00 53.09 194 GLU A O 1
ATOM 1466 N N . ASP A 1 195 ? -20.345 6.047 22.872 1.00 53.44 195 ASP A N 1
ATOM 1467 C CA . ASP A 1 195 ? -21.253 5.555 21.809 1.00 53.44 195 ASP A CA 1
ATOM 1468 C C . ASP A 1 195 ? -20.591 4.566 20.822 1.00 53.44 195 ASP A C 1
ATOM 1470 O O . ASP A 1 195 ? -21.282 3.857 20.099 1.00 53.44 195 ASP A O 1
ATOM 1474 N N . VAL A 1 196 ? -19.252 4.514 20.771 1.00 53.91 196 VAL A N 1
ATOM 1475 C CA . VAL A 1 196 ? -18.492 3.541 19.954 1.00 53.91 196 VAL A CA 1
ATOM 1476 C C . VAL A 1 196 ? -18.065 2.311 20.775 1.00 53.91 196 VAL A C 1
ATOM 1478 O O . VAL A 1 196 ? -17.471 1.375 20.243 1.00 53.91 196 VAL A O 1
ATOM 1481 N N . SER A 1 197 ? -18.327 2.332 22.085 1.00 46.31 197 SER A N 1
ATOM 1482 C CA . SER A 1 197 ? -17.912 1.303 23.044 1.00 46.31 197 SER A CA 1
ATOM 1483 C C . SER A 1 197 ? -18.991 0.242 23.314 1.00 46.31 197 SER A C 1
ATOM 1485 O O . SER A 1 197 ? -18.653 -0.805 23.868 1.00 46.31 197 SER A O 1
ATOM 1487 N N . GLU A 1 198 ? -20.256 0.506 22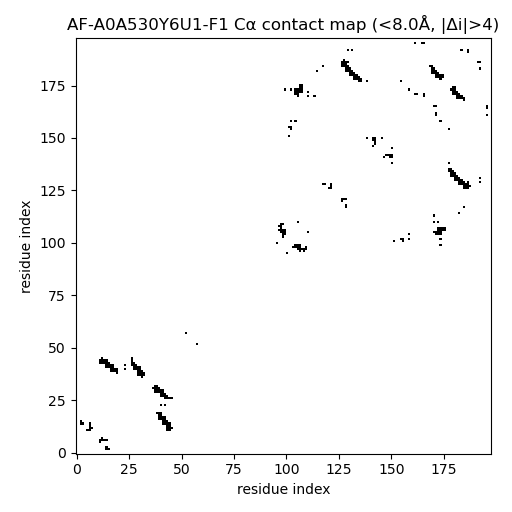.958 1.00 38.38 198 GLU A N 1
ATOM 1488 C CA . GLU A 1 198 ? -21.384 -0.454 22.974 1.00 38.38 198 GLU A CA 1
ATOM 1489 C C . GLU A 1 198 ? -21.578 -1.140 21.611 1.00 38.38 198 GLU A C 1
ATOM 1491 O O . GLU A 1 198 ? -21.890 -2.356 21.614 1.00 38.38 198 GLU A O 1
#

Solvent-accessible surface area (backbone atoms only — not comparable to 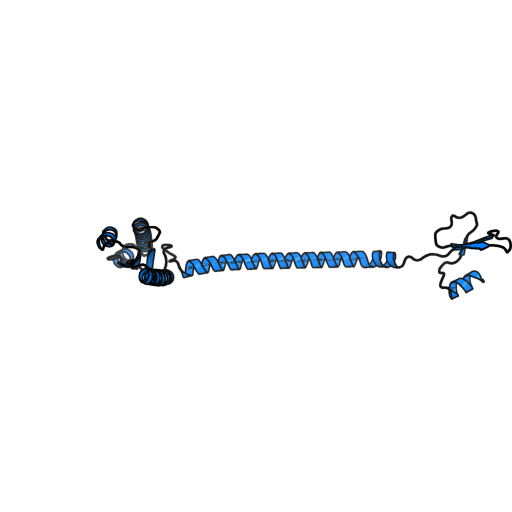full-atom values): 11296 Å² total; per-residue (Å²): 113,69,68,59,54,52,22,68,75,70,71,36,51,73,56,42,81,41,61,85,86,55,88,80,60,101,48,53,47,78,40,58,48,101,88,67,50,75,75,34,28,47,29,37,60,77,81,59,66,71,60,54,52,45,69,67,49,41,63,58,52,52,50,52,50,50,50,51,51,50,52,50,52,50,52,53,52,53,52,52,53,53,52,52,55,50,52,53,53,48,53,52,51,51,48,59,67,30,26,33,88,84,64,65,33,32,14,52,64,38,41,53,54,52,51,56,50,50,52,54,53,24,74,73,69,80,44,42,74,48,80,47,78,45,70,52,84,64,48,66,58,45,27,75,74,63,32,61,72,52,36,54,50,50,52,37,52,50,50,53,51,54,57,69,69,48,58,89,90,35,44,64,24,42,68,50,98,62,32,34,37,34,44,41,64,70,54,91,50,76,65,73,59,51,75,70,70,117

Nearest PDB structures (foldseek):
  6zxc-assembly2_D  TM=8.165E-01  e=2.435E-09  Leptospira biflexa serovar Patoc strain 'Patoc 1 (Paris)'
  6zxm-assembly3_E  TM=8.025E-01  e=3.129E-09  Leptospira biflexa serovar Patoc strain 'Patoc 1 (Paris)'
  7e6g-assembly1_B  TM=6.435E-01  e=4.850E-09  Pseudomonas aeruginosa
  5llx-assembly1_A  TM=6.147E-01  e=5.769E-10  Idiomarina sp. A28L
  5llx-assembly1_B  TM=6.007E-01  e=8.943E-10  Idiomarina sp. A28L

Foldseek 3Di:
DVQVVVCVVVVQAAWDWAAPPDDDDPFWDFDADPVRHGPTITGGDDDPVVVVCCVVCVVVVVVVVVVVVVVVVVVVVVVVVVVVVVVVVVVVVVQVVQADPLASFGEPVVVVVVVVVLVVVCVPPVKDKDKDKDFDPPLVVCCVPVNPVSSSVVQNVVSVLLVVLDDPPKGWYAHDRRMIMIIDIRDPDPVSVVSSVD